Protein AF-A0AA40T447-F1 (afdb_monomer_lite)

Foldseek 3Di:
DDDDDDDDDDDDDDPPDDDDDDPPPPPPDPDDQDALVNVVVVVVVVLVPQDDDCVPCVPSVVVSVVSVVCCVVCSVVLRVQRVDPLRPNDPVVVVVLVVVVQVVCCVVPVDNDCVVCVPCVVVVSVDDDPDPVSNVVVVVVDDPVVVVVVVVVVCVVCVVVVLVVCCVPPVVVSVVVVVVVVVVVVVVVVVVVVVVVVVD

Sequence (200 aa):
MPQQITKLSAIHPEYSKRSADNVTDITQTISSPLTSFQVRREMEELLQMFQPDHQQNPAQFALKKKLQRLWDKYGANLLHCYDIPGLPPDNLKMEAMFSHLRRHQRRISGRKSTTALRYFGQYQVLFLAESEKHLLEQIQEVPTAEYKTQRLRLALAEAPRQRKHRLHHDPISAIQVLVNQHTELLSVLDSQTLKYQLDS

Organism: NCBI:txid2593771

Structure (mmCIF, N/CA/C/O backbone):
data_AF-A0AA40T447-F1
#
_entry.id   AF-A0AA40T447-F1
#
loop_
_atom_site.group_PDB
_atom_site.id
_atom_site.type_symbol
_atom_site.label_atom_id
_atom_site.label_alt_id
_atom_site.label_comp_id
_atom_site.label_asym_id
_atom_site.label_entity_id
_atom_site.label_seq_id
_atom_site.pdbx_PDB_ins_code
_atom_site.Cartn_x
_atom_site.Cartn_y
_atom_site.Cartn_z
_atom_site.occupancy
_atom_site.B_iso_or_equiv
_atom_site.auth_seq_id
_atom_site.auth_comp_id
_atom_site.auth_asym_id
_atom_site.auth_atom_id
_atom_site.pdbx_PDB_model_num
ATOM 1 N N . MET A 1 1 ? 33.706 -28.868 39.837 1.00 29.53 1 MET A N 1
ATOM 2 C CA . MET A 1 1 ? 33.763 -28.411 41.241 1.00 29.53 1 MET A CA 1
ATOM 3 C C . MET A 1 1 ? 33.963 -26.902 41.250 1.00 29.53 1 MET A C 1
ATOM 5 O O . MET A 1 1 ? 34.798 -26.436 40.483 1.00 29.53 1 MET A O 1
ATOM 9 N N . PRO A 1 2 ? 33.134 -26.161 42.001 1.00 38.62 2 PRO A N 1
ATOM 10 C CA . PRO A 1 2 ? 32.967 -24.713 41.903 1.00 38.62 2 PRO A CA 1
ATOM 11 C C . PRO A 1 2 ? 33.939 -23.960 42.819 1.00 38.62 2 PRO A C 1
ATOM 13 O O . PRO A 1 2 ? 34.388 -24.503 43.826 1.00 38.62 2 PRO A O 1
ATOM 16 N N . GLN A 1 3 ? 34.185 -22.683 42.528 1.00 37.50 3 GLN A N 1
ATOM 17 C CA . GLN A 1 3 ? 34.606 -21.725 43.547 1.00 37.50 3 GLN A CA 1
ATOM 18 C C . GLN A 1 3 ? 33.620 -20.561 43.576 1.00 37.50 3 GLN A C 1
ATOM 20 O O . GLN A 1 3 ? 33.363 -19.894 42.577 1.00 37.50 3 GLN A O 1
ATOM 25 N N . GLN A 1 4 ? 33.025 -20.405 44.752 1.00 31.52 4 GLN A N 1
ATOM 26 C CA . GLN A 1 4 ? 32.163 -19.314 45.166 1.00 31.52 4 GLN A CA 1
ATOM 27 C C . GLN A 1 4 ? 33.041 -18.127 45.570 1.00 31.52 4 GLN A C 1
ATOM 29 O O . GLN A 1 4 ? 33.984 -18.323 46.333 1.00 31.52 4 GLN A O 1
ATOM 34 N N . ILE A 1 5 ? 32.669 -16.903 45.183 1.00 35.66 5 ILE A N 1
ATOM 35 C CA . ILE A 1 5 ? 32.840 -15.748 46.071 1.00 35.66 5 ILE A CA 1
ATOM 36 C C . ILE A 1 5 ? 31.505 -15.011 46.190 1.00 35.66 5 ILE A C 1
ATOM 38 O O . ILE A 1 5 ? 30.896 -14.529 45.240 1.00 35.66 5 ILE A O 1
ATOM 42 N N . THR A 1 6 ? 31.082 -15.037 47.438 1.00 34.31 6 THR A N 1
ATOM 43 C CA . THR A 1 6 ? 29.912 -14.538 48.138 1.00 34.31 6 THR A CA 1
ATOM 44 C C . THR A 1 6 ? 29.795 -13.004 48.149 1.00 34.31 6 THR A C 1
ATOM 46 O O . THR A 1 6 ? 30.741 -12.312 48.496 1.00 34.31 6 THR A O 1
ATOM 49 N N . LYS A 1 7 ? 28.570 -12.533 47.864 1.00 32.72 7 LYS A N 1
ATOM 50 C CA . LYS A 1 7 ? 27.810 -11.402 48.452 1.00 32.72 7 LYS A CA 1
ATOM 51 C C . LYS A 1 7 ? 28.476 -10.021 48.610 1.00 32.72 7 LYS A C 1
ATOM 53 O O . LYS A 1 7 ? 29.265 -9.793 49.516 1.00 32.72 7 LYS A O 1
ATOM 58 N N . LEU A 1 8 ? 27.866 -9.041 47.942 1.00 31.62 8 LEU A N 1
ATOM 59 C CA . LEU A 1 8 ? 27.437 -7.796 48.588 1.00 31.62 8 LEU A CA 1
ATOM 60 C C . LEU A 1 8 ? 25.918 -7.684 48.423 1.00 31.62 8 LEU A C 1
ATOM 62 O O . LEU A 1 8 ? 25.407 -7.215 47.412 1.00 31.62 8 LEU A O 1
ATOM 66 N N . SER A 1 9 ? 25.200 -8.206 49.412 1.00 32.66 9 SER A N 1
ATOM 67 C CA . SER A 1 9 ? 23.784 -7.930 49.632 1.00 32.66 9 SER A CA 1
ATOM 68 C C . SER A 1 9 ? 23.650 -6.871 50.718 1.00 32.66 9 SER A C 1
ATOM 70 O O . SER A 1 9 ? 24.396 -6.927 51.692 1.00 32.66 9 SER A O 1
ATOM 72 N N . ALA A 1 10 ? 22.596 -6.067 50.590 1.00 31.95 10 ALA A N 1
ATOM 73 C CA . ALA A 1 10 ? 21.942 -5.262 51.621 1.00 31.95 10 ALA A CA 1
ATOM 74 C C . ALA A 1 10 ? 22.269 -3.769 51.609 1.00 31.95 10 ALA A C 1
ATOM 76 O O . ALA A 1 10 ? 23.079 -3.302 52.398 1.00 31.95 10 ALA A O 1
ATOM 77 N N . ILE A 1 11 ? 21.491 -3.023 50.817 1.00 35.50 11 ILE A N 1
ATOM 78 C CA . ILE A 1 11 ? 20.856 -1.797 51.304 1.00 35.50 11 ILE A CA 1
ATOM 79 C C . ILE A 1 11 ? 19.379 -1.818 50.838 1.00 35.50 11 ILE A C 1
ATOM 81 O O . ILE A 1 11 ? 19.095 -1.787 49.646 1.00 35.50 11 ILE A O 1
ATOM 85 N N . HIS A 1 12 ? 18.482 -1.920 51.828 1.00 32.28 12 HIS A N 1
ATOM 86 C CA . HIS A 1 12 ? 17.004 -1.851 51.835 1.00 32.28 12 HIS A CA 1
ATOM 87 C C . HIS A 1 12 ? 16.163 -3.102 51.473 1.00 32.28 12 HIS A C 1
ATOM 89 O O . HIS A 1 12 ? 15.846 -3.349 50.310 1.00 32.28 12 HIS A O 1
ATOM 95 N N . PRO A 1 13 ? 15.714 -3.855 52.502 1.0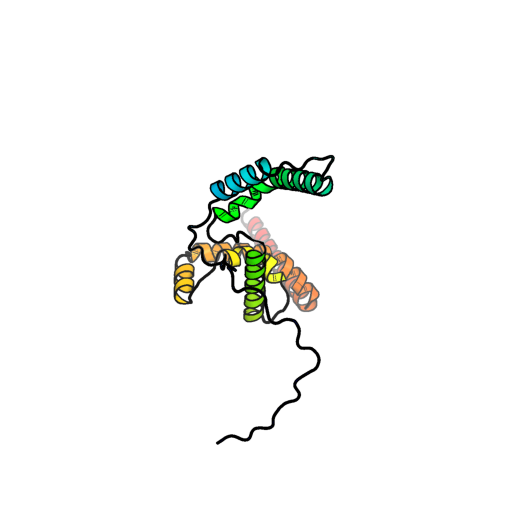0 34.94 13 PRO A N 1
ATOM 96 C CA . PRO A 1 13 ? 14.752 -4.943 52.408 1.00 34.94 13 PRO A CA 1
ATOM 97 C C . PRO A 1 13 ? 13.365 -4.454 52.844 1.00 34.94 13 PRO A C 1
ATOM 99 O O . PRO A 1 13 ? 13.066 -4.505 54.026 1.00 34.94 13 PRO A O 1
ATOM 102 N N . GLU A 1 14 ? 12.508 -3.971 51.940 1.00 30.98 14 GLU A N 1
ATOM 103 C CA . GLU A 1 14 ? 11.119 -3.681 52.348 1.00 30.98 14 GLU A CA 1
ATOM 104 C C . GLU A 1 14 ? 10.086 -3.618 51.215 1.00 30.98 14 GLU A C 1
ATOM 106 O O . GLU A 1 14 ? 9.147 -2.845 51.269 1.00 30.98 14 GLU A O 1
ATOM 111 N N . TYR A 1 15 ? 10.201 -4.471 50.194 1.00 29.80 15 TYR A N 1
ATOM 112 C CA . TYR A 1 15 ? 9.085 -4.731 49.267 1.00 29.80 15 TYR A CA 1
ATOM 113 C C . TYR A 1 15 ? 9.055 -6.207 48.850 1.00 29.80 15 TYR A C 1
ATOM 115 O O . TYR A 1 15 ? 9.124 -6.562 47.680 1.00 29.80 15 TYR A O 1
ATOM 123 N N . SER A 1 16 ? 8.963 -7.097 49.840 1.00 34.09 16 SER A N 1
ATOM 124 C CA . SER A 1 16 ? 8.516 -8.478 49.642 1.00 34.09 16 SER A CA 1
ATOM 125 C C . SER A 1 16 ? 7.306 -8.704 50.534 1.00 34.09 16 SER A C 1
ATOM 127 O O . SER A 1 16 ? 7.460 -8.973 51.724 1.00 34.09 16 SER A O 1
ATOM 129 N N . LYS A 1 17 ? 6.119 -8.480 49.954 1.00 36.16 17 LYS A N 1
ATOM 130 C CA . LYS A 1 17 ? 4.817 -9.095 50.276 1.00 36.16 17 LYS A CA 1
ATOM 131 C C . LYS A 1 17 ? 3.693 -8.279 49.632 1.00 36.16 17 LYS A C 1
ATOM 133 O O . LYS A 1 17 ? 3.220 -7.306 50.210 1.00 36.16 17 LYS A O 1
ATOM 138 N N . ARG A 1 18 ? 3.213 -8.724 48.468 1.00 29.98 18 ARG A N 1
ATOM 139 C CA . ARG A 1 18 ? 1.786 -8.639 48.114 1.00 29.98 18 ARG A CA 1
ATOM 140 C C . ARG A 1 18 ? 1.477 -9.561 46.931 1.00 29.98 18 ARG A C 1
ATOM 142 O O . ARG A 1 18 ? 1.933 -9.285 45.833 1.00 29.98 18 ARG A O 1
ATOM 149 N N . SER A 1 19 ? 0.744 -10.641 47.247 1.00 31.91 19 SER A N 1
ATOM 150 C CA . SER A 1 19 ? -0.315 -11.298 46.452 1.00 31.91 19 SER A CA 1
ATOM 151 C C . SER A 1 19 ? 0.039 -11.554 44.972 1.00 31.91 19 SER A C 1
ATOM 153 O O . SER A 1 19 ? 0.085 -10.631 44.178 1.00 31.91 19 SER A O 1
ATOM 155 N N . ALA A 1 20 ? 0.359 -12.756 44.483 1.00 31.64 20 ALA A N 1
ATOM 156 C CA . ALA A 1 20 ? -0.259 -14.061 44.722 1.00 31.64 20 ALA A CA 1
ATOM 157 C C . ALA A 1 20 ? -1.795 -14.046 44.728 1.00 31.64 20 ALA A C 1
ATOM 159 O O . ALA A 1 20 ? -2.372 -14.806 45.481 1.00 31.64 20 ALA A O 1
ATOM 160 N N . ASP A 1 21 ? -2.429 -13.214 43.894 1.00 31.70 21 ASP A N 1
ATOM 161 C CA . ASP A 1 21 ? -3.805 -13.414 43.432 1.00 31.70 21 ASP A CA 1
ATOM 162 C C . ASP A 1 21 ? -3.968 -12.833 42.015 1.00 31.70 21 ASP A C 1
ATOM 164 O O . ASP A 1 21 ? -3.789 -11.641 41.781 1.00 31.70 21 ASP A O 1
ATOM 168 N N . ASN A 1 22 ? -4.307 -13.713 41.070 1.00 34.84 22 ASN A N 1
ATOM 169 C CA . ASN A 1 22 ? -5.062 -13.442 39.842 1.00 34.84 22 ASN A CA 1
ATOM 170 C C . ASN A 1 22 ? -4.625 -12.257 38.960 1.00 34.84 22 ASN A C 1
ATOM 172 O O . ASN A 1 22 ? -5.401 -11.340 38.702 1.00 34.84 22 ASN A O 1
ATOM 176 N N . VAL A 1 23 ? -3.440 -12.347 38.352 1.00 34.00 23 VAL A N 1
ATOM 177 C CA . VAL A 1 23 ? -3.266 -11.784 37.003 1.00 34.00 23 VAL A CA 1
ATOM 178 C C . VAL A 1 23 ? -3.654 -12.890 36.033 1.00 34.00 23 VAL A C 1
ATOM 180 O O . VAL A 1 23 ? -2.813 -13.656 35.572 1.00 34.00 23 VAL A O 1
ATOM 183 N N . THR A 1 24 ? -4.959 -13.039 35.798 1.00 33.19 24 THR A N 1
ATOM 184 C CA . THR A 1 24 ? -5.451 -13.800 34.649 1.00 33.19 24 THR A CA 1
ATOM 185 C C . THR A 1 24 ? -4.833 -13.183 33.408 1.00 33.19 24 THR A C 1
ATOM 187 O O . THR A 1 24 ? -5.142 -12.055 33.029 1.00 33.19 24 THR A O 1
ATOM 190 N N . ASP A 1 25 ? -3.907 -13.938 32.841 1.00 31.02 25 ASP A N 1
ATOM 191 C CA . ASP A 1 25 ? -3.283 -13.746 31.551 1.00 31.02 25 ASP A CA 1
ATOM 192 C C . ASP A 1 25 ? -4.394 -13.610 30.494 1.00 31.02 25 ASP A C 1
ATOM 194 O O . ASP A 1 25 ? -4.969 -14.587 30.017 1.00 31.02 25 ASP A O 1
ATOM 198 N N . ILE A 1 26 ? -4.768 -12.367 30.175 1.00 39.62 26 ILE A N 1
ATOM 199 C CA . ILE A 1 26 ? -5.860 -12.017 29.242 1.00 39.62 26 ILE A CA 1
ATOM 200 C C . ILE A 1 26 ? -5.497 -12.388 27.790 1.00 39.62 26 ILE A C 1
ATOM 202 O O . ILE A 1 26 ? -6.257 -12.147 26.857 1.00 39.62 26 ILE A O 1
ATOM 206 N N . THR A 1 27 ? -4.324 -12.984 27.587 1.00 37.75 27 THR A N 1
ATOM 207 C CA . THR A 1 27 ? -3.752 -13.318 26.283 1.00 37.75 27 THR A CA 1
ATOM 208 C C . THR A 1 27 ? -4.000 -14.769 25.866 1.00 37.75 27 THR A C 1
ATOM 210 O O . THR A 1 27 ? -3.487 -15.208 24.838 1.00 37.75 27 THR A O 1
ATOM 213 N N . GLN A 1 28 ? -4.799 -15.519 26.630 1.00 39.31 28 GLN A N 1
ATOM 214 C CA . GLN A 1 28 ? -5.212 -16.885 26.297 1.00 39.31 28 GLN A CA 1
ATOM 215 C C . GLN A 1 28 ? -6.735 -17.006 26.195 1.00 39.31 28 GLN A C 1
ATOM 217 O O . GLN A 1 28 ? -7.366 -17.832 26.845 1.00 39.31 28 GLN A O 1
ATOM 222 N N . THR A 1 29 ? -7.351 -16.204 25.332 1.00 38.69 29 THR A N 1
ATOM 223 C CA . THR A 1 29 ? -8.602 -16.630 24.698 1.00 38.69 29 THR A CA 1
ATOM 224 C C . THR A 1 29 ? -8.258 -17.087 23.294 1.00 38.69 29 THR A C 1
ATOM 226 O O . THR A 1 29 ? -7.888 -16.296 22.428 1.00 38.69 29 THR A O 1
ATOM 229 N N . ILE A 1 30 ? -8.368 -18.397 23.082 1.00 47.91 30 ILE A N 1
ATOM 230 C CA . ILE A 1 30 ? -8.533 -19.012 21.766 1.00 47.91 30 ILE A CA 1
ATOM 231 C C . ILE A 1 30 ? -9.877 -18.479 21.247 1.00 47.91 30 ILE A C 1
ATOM 233 O O . ILE A 1 30 ? -10.920 -19.100 21.416 1.00 47.91 30 ILE A O 1
ATOM 237 N N . SER A 1 31 ? -9.872 -17.234 20.777 1.00 49.44 31 SER A N 1
ATOM 238 C CA . SER A 1 31 ? -11.062 -16.500 20.373 1.00 49.44 31 SER A CA 1
ATOM 239 C C . SER A 1 31 ? -11.234 -16.696 18.881 1.00 49.44 31 SER A C 1
ATOM 241 O O . SER A 1 31 ? -10.332 -16.387 18.099 1.00 49.44 31 SER A O 1
ATOM 243 N N . SER A 1 32 ? -12.389 -17.227 18.493 1.00 57.31 32 SER A N 1
ATOM 244 C CA . SER A 1 32 ? -12.897 -17.146 17.128 1.00 57.31 32 SER A CA 1
ATOM 245 C C . SER A 1 32 ? -12.634 -15.747 16.550 1.00 57.31 32 SER A C 1
ATOM 247 O O . SER A 1 32 ? -12.694 -14.768 17.300 1.00 57.31 32 SER A O 1
ATOM 249 N N . PRO A 1 33 ? -12.333 -15.618 15.246 1.00 70.12 33 PRO A N 1
ATOM 250 C CA . PRO A 1 33 ? -12.034 -14.317 14.657 1.00 70.12 33 PRO A CA 1
ATOM 251 C C . PRO A 1 33 ? -13.184 -13.347 14.958 1.00 70.12 33 PRO A C 1
ATOM 253 O O . PRO A 1 33 ? -14.321 -13.593 14.554 1.00 70.12 33 PRO A O 1
ATOM 256 N N . LEU A 1 34 ? -12.893 -12.287 15.727 1.00 80.19 34 LEU A N 1
ATOM 257 C CA . LEU A 1 34 ? -13.875 -11.248 16.022 1.00 80.19 34 LEU A CA 1
ATOM 258 C C . LEU A 1 34 ? -14.352 -10.649 14.702 1.00 80.19 34 LEU A C 1
ATOM 260 O O . LEU A 1 34 ? -13.535 -10.301 13.855 1.00 80.19 34 LEU A O 1
ATOM 264 N N . THR A 1 35 ? -15.665 -10.517 14.559 1.00 86.88 35 THR A N 1
ATOM 265 C CA . THR A 1 35 ? -16.304 -9.920 13.377 1.00 86.88 35 THR A CA 1
ATOM 266 C C . THR A 1 35 ? -16.556 -8.430 13.585 1.00 86.88 35 THR A C 1
ATOM 268 O O . THR A 1 35 ? -16.709 -7.974 14.725 1.00 86.88 35 THR A O 1
ATOM 271 N N . SER A 1 36 ? -16.674 -7.658 12.499 1.00 87.69 36 SER A N 1
ATOM 272 C CA . SER A 1 36 ? -17.017 -6.228 12.588 1.00 87.69 36 SER A CA 1
ATOM 273 C C . SER A 1 36 ? -18.309 -5.980 13.359 1.00 87.69 36 SER A C 1
ATOM 275 O O . SER A 1 36 ? -18.420 -5.002 14.100 1.00 87.69 36 SER A O 1
ATOM 277 N N . PHE A 1 37 ? -19.280 -6.881 13.203 1.00 87.62 37 PHE A N 1
ATOM 278 C CA . PHE A 1 37 ? -20.574 -6.810 13.862 1.00 87.62 37 PHE A CA 1
ATOM 279 C C . PHE A 1 37 ? -20.447 -6.923 15.383 1.00 87.62 37 PHE A C 1
ATOM 281 O O . PHE A 1 37 ? -21.034 -6.120 16.107 1.00 87.62 37 PHE A O 1
ATOM 288 N N . GLN A 1 38 ? -19.655 -7.882 15.868 1.00 89.31 38 GLN A N 1
ATOM 289 C CA . GLN A 1 38 ? -19.424 -8.070 17.302 1.00 89.31 38 GLN A CA 1
ATOM 290 C C . GLN A 1 38 ? -18.741 -6.847 17.912 1.00 89.31 38 GLN A C 1
ATOM 292 O O . GLN A 1 38 ? -19.243 -6.293 18.886 1.00 89.31 38 GLN A O 1
ATOM 297 N N . VAL A 1 39 ? -17.665 -6.367 17.282 1.00 89.44 39 VAL A N 1
ATOM 298 C CA . VAL A 1 39 ? -16.912 -5.202 17.770 1.00 89.44 39 VAL A CA 1
ATOM 299 C C . VAL A 1 39 ? -17.772 -3.939 17.754 1.00 89.44 39 VAL A C 1
ATOM 301 O O . VAL A 1 39 ? -17.706 -3.133 18.681 1.00 89.44 39 VAL A O 1
ATOM 304 N N . ARG A 1 40 ? -18.619 -3.764 16.730 1.00 91.75 40 ARG A N 1
ATOM 305 C CA . ARG A 1 40 ? -19.578 -2.654 16.683 1.00 91.75 40 ARG A CA 1
ATOM 306 C C . ARG A 1 40 ? -20.536 -2.702 17.864 1.00 91.75 40 ARG A C 1
ATOM 308 O O . ARG A 1 40 ? -20.688 -1.695 18.549 1.00 91.75 40 ARG A O 1
ATOM 315 N N . ARG A 1 41 ? -21.169 -3.856 18.079 1.00 91.50 41 ARG A N 1
ATOM 316 C CA . ARG A 1 41 ? -22.162 -4.035 19.138 1.00 91.50 41 ARG A CA 1
ATOM 317 C C . ARG A 1 41 ? -21.545 -3.777 20.511 1.00 91.50 41 ARG A C 1
ATOM 319 O O . ARG A 1 41 ? -22.088 -2.990 21.274 1.00 91.50 41 ARG A O 1
ATOM 326 N N . GLU A 1 42 ? -20.386 -4.367 20.787 1.00 91.56 42 GLU A N 1
ATOM 327 C CA . GLU A 1 42 ? -19.673 -4.176 22.057 1.00 91.56 42 GLU A CA 1
ATOM 328 C C . GLU A 1 42 ? -19.280 -2.710 22.285 1.00 91.56 42 GLU A C 1
ATOM 330 O O . GLU A 1 42 ? -19.406 -2.194 23.395 1.00 91.56 42 GLU A O 1
ATOM 335 N N . MET A 1 43 ? -18.850 -2.002 21.235 1.00 90.81 43 MET A N 1
ATOM 336 C CA . MET A 1 43 ? -18.517 -0.581 21.338 1.00 90.81 43 MET A CA 1
ATOM 337 C C . MET A 1 43 ? -19.753 0.286 21.615 1.00 90.81 43 MET A C 1
ATOM 339 O O . MET A 1 43 ? -19.695 1.210 22.429 1.00 90.81 43 MET A O 1
ATOM 343 N N . GLU A 1 44 ? -20.874 0.002 20.950 1.00 91.75 44 GLU A N 1
ATOM 344 C CA . GLU A 1 44 ? -22.146 0.695 21.177 1.00 91.75 44 GLU A CA 1
ATOM 345 C C . GLU A 1 44 ? -22.676 0.442 22.595 1.00 91.75 44 GLU A C 1
ATOM 347 O O . GLU A 1 44 ? -23.071 1.392 23.275 1.00 91.75 44 GLU A O 1
ATOM 352 N N . GLU A 1 45 ? -22.604 -0.800 23.079 1.00 93.69 45 GLU A N 1
ATOM 353 C CA . GLU A 1 45 ? -22.945 -1.175 24.456 1.00 93.69 45 GLU A CA 1
ATOM 354 C C . GLU A 1 45 ? -22.062 -0.430 25.470 1.00 93.69 45 GLU A C 1
ATOM 356 O O . GLU A 1 45 ? -22.576 0.177 26.413 1.00 93.69 45 GLU A O 1
ATOM 361 N N . LEU A 1 46 ? -20.745 -0.371 25.246 1.00 91.56 46 LEU A N 1
ATOM 362 C CA . LEU A 1 46 ? -19.809 0.349 26.116 1.00 91.56 46 LEU A CA 1
ATOM 363 C C . LEU A 1 46 ? -20.129 1.852 26.168 1.00 91.56 46 LEU A C 1
ATOM 365 O O . LEU A 1 46 ? -20.169 2.446 27.250 1.00 91.56 46 LEU A O 1
ATOM 369 N N . LEU A 1 47 ? -20.412 2.475 25.019 1.00 90.25 47 LEU A N 1
ATOM 370 C CA . LEU A 1 47 ? -20.799 3.890 24.937 1.00 90.25 47 LEU A CA 1
ATOM 371 C C . LEU A 1 47 ? -22.145 4.176 25.622 1.00 90.25 47 LEU A C 1
ATOM 373 O O . LEU A 1 47 ? -22.326 5.260 26.197 1.00 90.25 47 LEU A O 1
ATOM 377 N N . GLN A 1 48 ? -23.076 3.221 25.582 1.00 90.62 48 GLN A N 1
ATOM 378 C CA . GLN A 1 48 ? -24.354 3.313 26.285 1.00 90.62 48 GLN A CA 1
ATOM 379 C C . GLN A 1 48 ? -24.191 3.162 27.797 1.00 90.62 48 GLN A C 1
ATOM 381 O O . GLN A 1 48 ? -24.775 3.962 28.529 1.00 90.62 48 GLN A O 1
ATOM 386 N N . MET A 1 49 ? -23.387 2.200 28.259 1.00 91.25 49 MET A N 1
ATOM 387 C CA . MET A 1 49 ? -23.134 1.948 29.683 1.00 91.25 49 MET A CA 1
ATOM 388 C C . MET A 1 49 ? -22.348 3.084 30.343 1.00 91.25 49 MET A C 1
ATOM 390 O O . MET A 1 49 ? -22.599 3.439 31.495 1.00 91.25 49 MET A O 1
ATOM 394 N N . PHE A 1 50 ? -21.402 3.685 29.623 1.00 89.88 50 PHE A N 1
ATOM 395 C CA . PHE A 1 50 ? -20.582 4.761 30.161 1.00 89.88 50 PHE A CA 1
ATOM 396 C C . PHE A 1 50 ? -21.338 6.095 30.114 1.00 89.88 50 PHE A C 1
ATOM 398 O O . PHE A 1 50 ? -21.247 6.824 29.132 1.00 89.88 50 PHE A O 1
ATOM 405 N N . GLN A 1 51 ? -22.096 6.440 31.159 1.00 87.94 51 GLN A N 1
ATOM 406 C CA . GLN A 1 51 ? -22.842 7.710 31.285 1.00 87.94 51 GLN A CA 1
ATOM 407 C C . GLN A 1 51 ? -22.269 8.581 32.419 1.00 87.94 51 GLN A C 1
ATOM 409 O O . GLN A 1 51 ? -22.858 8.655 33.496 1.00 87.94 51 GLN A O 1
ATOM 414 N N . PRO A 1 52 ? -21.106 9.229 32.224 1.00 87.62 52 PRO A N 1
ATOM 415 C CA . PRO A 1 52 ? -20.534 10.101 33.239 1.00 87.62 52 PRO A CA 1
ATOM 416 C C . PRO A 1 52 ? -21.391 11.358 33.420 1.00 87.62 52 PRO A C 1
ATOM 418 O O . PRO A 1 52 ? -21.778 12.008 32.445 1.00 87.62 52 PRO A O 1
ATOM 421 N N . ASP A 1 53 ? -21.632 11.727 34.675 1.00 87.62 53 ASP A N 1
ATOM 422 C CA . ASP A 1 53 ? -22.263 12.998 35.019 1.00 87.62 53 ASP A CA 1
ATOM 423 C C . ASP A 1 53 ? -21.331 14.166 34.646 1.00 87.62 53 ASP A C 1
ATOM 425 O O . ASP A 1 53 ? -20.173 14.224 35.071 1.00 87.62 53 ASP A O 1
ATOM 429 N N . HIS A 1 54 ? -21.843 15.109 33.851 1.00 85.62 54 HIS A N 1
ATOM 430 C CA . HIS A 1 54 ? -21.118 16.303 33.420 1.00 85.62 54 HIS A CA 1
ATOM 431 C C . HIS A 1 54 ? -20.670 17.171 34.604 1.00 85.62 54 HIS A C 1
ATOM 433 O O . HIS A 1 54 ? -19.626 17.820 34.523 1.00 85.62 54 HIS A O 1
ATOM 439 N N . GLN A 1 55 ? -21.456 17.222 35.682 1.00 85.19 55 GLN A N 1
ATOM 440 C CA . GLN A 1 55 ? -21.174 18.091 36.825 1.00 85.19 55 GLN A CA 1
ATOM 441 C C . GLN A 1 55 ? -20.120 17.483 37.751 1.00 85.19 55 GLN A C 1
ATOM 443 O O . GLN A 1 55 ? -19.227 18.192 38.208 1.00 85.19 55 GLN A O 1
ATOM 448 N N . GLN A 1 56 ? -20.189 16.172 37.984 1.00 87.88 56 GLN A N 1
ATOM 449 C CA . GLN A 1 56 ? -19.269 15.479 38.890 1.00 87.88 56 GLN A CA 1
ATOM 450 C C . GLN A 1 56 ? -17.973 15.032 38.201 1.00 87.88 56 GLN A C 1
ATOM 452 O O . GLN A 1 56 ? -16.921 15.012 38.831 1.00 87.88 56 GLN A O 1
ATOM 457 N N . ASN A 1 57 ? -18.021 14.694 36.906 1.00 89.31 57 ASN A N 1
ATOM 458 C CA . ASN A 1 57 ? -16.895 14.114 36.168 1.00 89.31 57 ASN A CA 1
ATOM 459 C C . ASN A 1 57 ? -16.712 14.753 34.772 1.00 89.31 57 ASN A C 1
ATOM 461 O O . ASN A 1 57 ? -16.822 14.069 33.745 1.00 89.31 57 ASN A O 1
ATOM 465 N N . PRO A 1 58 ? -16.356 16.051 34.692 1.00 90.31 58 PRO A N 1
ATOM 466 C CA . PRO A 1 58 ? -16.269 16.780 33.422 1.00 90.31 58 PRO A CA 1
ATOM 467 C C . PRO A 1 58 ? -15.241 16.185 32.445 1.00 90.31 58 PRO A C 1
ATOM 469 O O . PRO A 1 58 ? -15.471 16.162 31.235 1.00 90.31 58 PRO A O 1
ATOM 472 N N . ALA A 1 59 ? -14.126 15.646 32.951 1.00 91.62 59 ALA A N 1
ATOM 473 C CA . ALA A 1 59 ? -13.107 14.999 32.121 1.00 91.62 59 ALA A CA 1
ATOM 474 C C . ALA A 1 59 ? -13.624 13.709 31.459 1.00 91.62 59 ALA A C 1
ATOM 476 O O . ALA A 1 59 ? -13.395 13.483 30.270 1.00 91.62 59 ALA A O 1
ATOM 477 N N . GLN A 1 60 ? -14.366 12.885 32.205 1.00 91.50 60 GLN A N 1
ATOM 478 C CA . GLN A 1 60 ? -14.962 11.650 31.689 1.00 91.50 60 GLN A CA 1
ATOM 479 C C . GLN A 1 60 ? -16.068 11.953 30.673 1.00 91.50 60 GLN A C 1
ATOM 481 O O . GLN A 1 60 ? -16.139 11.315 29.622 1.00 91.50 60 GLN A O 1
ATOM 486 N N . PHE A 1 61 ? -16.878 12.982 30.933 1.00 92.06 61 PHE A N 1
ATOM 487 C CA . PHE A 1 61 ? -17.874 13.467 29.982 1.00 92.06 61 PHE A CA 1
ATOM 488 C C . PHE A 1 61 ? -17.235 13.955 28.674 1.00 92.06 61 PHE A C 1
ATOM 490 O O . PHE A 1 61 ? -17.669 13.575 27.581 1.00 92.06 61 PHE A O 1
ATOM 497 N N . ALA A 1 62 ? -16.163 14.750 28.760 1.00 91.69 62 ALA A N 1
ATOM 498 C CA . ALA A 1 62 ? -15.421 15.206 27.588 1.00 91.69 62 ALA A CA 1
ATOM 499 C C . ALA A 1 62 ? -14.809 14.033 26.801 1.00 91.69 62 ALA A C 1
ATOM 501 O O . ALA A 1 62 ? -14.876 14.024 25.567 1.00 91.69 62 ALA A O 1
ATOM 502 N N . LEU A 1 63 ? -14.268 13.029 27.503 1.00 92.19 63 LEU A N 1
ATOM 503 C CA . LEU A 1 63 ? -13.746 11.803 26.903 1.00 92.19 63 LEU A CA 1
ATOM 504 C C . LEU A 1 63 ? -14.839 11.048 26.144 1.00 92.19 63 LEU A C 1
ATOM 506 O O . LEU A 1 63 ? -14.656 10.789 24.955 1.00 92.19 63 LEU A O 1
ATOM 510 N N . LYS A 1 64 ? -15.985 10.766 26.781 1.00 92.31 64 LYS A N 1
ATOM 511 C CA . LYS A 1 64 ? -17.130 10.109 26.130 1.00 92.31 64 LYS A CA 1
ATOM 512 C C . LYS A 1 64 ? -17.544 10.860 24.872 1.00 92.31 64 LYS A C 1
ATOM 514 O O . LYS A 1 64 ? -17.654 10.271 23.803 1.00 92.31 64 LYS A O 1
ATOM 519 N N . LYS A 1 65 ? -17.745 12.174 24.985 1.00 91.94 65 LYS A N 1
ATOM 520 C CA . LYS A 1 65 ? -18.188 13.015 23.868 1.00 91.94 65 LYS A CA 1
ATOM 521 C C . LYS A 1 65 ? -17.200 12.976 22.704 1.00 91.94 65 LYS A C 1
ATOM 523 O O . LYS A 1 65 ? -17.610 12.958 21.545 1.00 91.94 65 LYS A O 1
ATOM 528 N N . LYS A 1 66 ? -15.898 12.971 22.995 1.00 92.81 66 LYS A N 1
ATOM 529 C CA . LYS A 1 66 ? -14.855 12.850 21.972 1.00 92.81 66 LYS A CA 1
ATOM 530 C C . LYS A 1 66 ? -14.840 11.455 21.349 1.00 92.81 66 LYS A C 1
ATOM 532 O O . LYS A 1 66 ? -14.748 11.360 20.129 1.00 92.81 66 LYS A O 1
ATOM 537 N N . LEU A 1 67 ? -14.951 10.408 22.163 1.00 91.81 67 LEU A N 1
ATOM 538 C CA . LEU A 1 67 ? -14.974 9.019 21.713 1.00 91.81 67 LEU A CA 1
ATOM 539 C C . LEU A 1 67 ? -16.176 8.749 20.804 1.00 91.81 67 LEU A C 1
ATOM 541 O O . LEU A 1 67 ? -15.982 8.241 19.707 1.00 91.81 67 LEU A O 1
ATOM 545 N N . GLN A 1 68 ? -17.371 9.199 21.197 1.00 93.00 68 GLN A N 1
ATOM 546 C CA . GLN A 1 68 ? -18.587 9.120 20.385 1.00 93.00 68 GLN A CA 1
ATOM 547 C C . GLN A 1 68 ? -18.389 9.806 19.029 1.00 93.00 68 GLN A C 1
ATOM 549 O O . GLN A 1 68 ? -18.580 9.191 17.993 1.00 93.00 68 GLN A O 1
ATOM 554 N N . ARG A 1 69 ? -17.886 11.048 19.012 1.00 93.31 69 ARG A N 1
ATOM 555 C CA . ARG A 1 69 ? -17.619 11.773 17.756 1.00 93.31 69 ARG A CA 1
ATOM 556 C C . ARG A 1 69 ? -16.626 11.054 16.843 1.00 93.31 69 ARG A C 1
ATOM 558 O O . ARG A 1 69 ? -16.764 11.109 15.624 1.00 93.31 69 ARG A O 1
ATOM 565 N N . LEU A 1 70 ? -15.582 10.453 17.414 1.00 91.19 70 LEU A N 1
ATOM 566 C CA . LEU A 1 70 ? -14.607 9.681 16.644 1.00 91.19 70 LEU A CA 1
ATOM 567 C C . LEU A 1 70 ? -15.231 8.394 16.103 1.00 91.19 70 LEU A C 1
ATOM 569 O O . LEU A 1 70 ? -14.983 8.052 14.949 1.00 91.19 70 LEU A O 1
ATOM 573 N N . TRP A 1 71 ? -16.053 7.726 16.910 1.00 91.94 71 TRP A N 1
ATOM 574 C CA . TRP A 1 71 ? -16.788 6.532 16.520 1.00 91.94 71 TRP A CA 1
ATOM 575 C C . TRP A 1 71 ? -17.779 6.816 15.390 1.00 91.94 71 TRP A C 1
ATOM 577 O O . TRP A 1 71 ? -17.716 6.163 14.354 1.00 91.94 71 TRP A O 1
ATOM 587 N N . ASP A 1 72 ? -18.595 7.862 15.514 1.00 90.81 72 ASP A N 1
ATOM 588 C CA . ASP A 1 72 ? -19.566 8.256 14.490 1.00 90.81 72 ASP A CA 1
ATOM 589 C C . ASP A 1 72 ? -18.871 8.611 13.161 1.00 90.81 72 ASP A C 1
ATOM 591 O O . ASP A 1 72 ? -19.389 8.341 12.079 1.00 90.81 72 ASP A O 1
ATOM 595 N N . LYS A 1 73 ? -17.670 9.205 13.228 1.00 90.38 73 LYS A N 1
ATOM 596 C CA . LYS A 1 73 ? -16.919 9.638 12.042 1.00 90.38 73 LYS A CA 1
ATOM 597 C C . LYS A 1 73 ? -16.122 8.516 11.370 1.00 90.38 73 LYS A C 1
ATOM 599 O O . LYS A 1 73 ? -16.013 8.503 10.145 1.00 90.38 73 LYS A O 1
ATOM 604 N N . TYR A 1 74 ? -15.500 7.632 12.148 1.00 86.56 74 TYR A N 1
ATOM 605 C CA . TYR A 1 74 ? -14.515 6.670 11.637 1.00 86.56 74 TYR A CA 1
ATOM 606 C C . TYR A 1 74 ? -14.872 5.206 11.897 1.00 86.56 74 TYR A C 1
ATOM 608 O O . TYR A 1 74 ? -14.293 4.339 11.248 1.00 86.56 74 TYR A O 1
ATOM 616 N N . GLY A 1 75 ? -15.817 4.912 12.793 1.00 84.00 75 GLY A N 1
ATOM 617 C CA . GLY A 1 75 ? -16.146 3.554 13.234 1.00 84.00 75 GLY A CA 1
ATOM 618 C C . GLY A 1 75 ? -16.535 2.633 12.082 1.00 84.00 75 GLY A C 1
ATOM 619 O O . GLY A 1 75 ? -15.999 1.535 11.974 1.00 84.00 75 GLY A O 1
ATOM 620 N N . ALA A 1 76 ? -17.367 3.107 11.149 1.00 83.75 76 ALA A N 1
ATOM 621 C CA . ALA A 1 76 ? -17.752 2.325 9.972 1.00 83.75 76 ALA A CA 1
ATOM 622 C C . ALA A 1 76 ? -16.543 1.870 9.133 1.00 83.75 76 ALA A C 1
ATOM 624 O O . ALA A 1 76 ? -16.499 0.722 8.707 1.00 83.75 76 ALA A O 1
ATOM 625 N N . ASN A 1 77 ? -15.549 2.746 8.956 1.00 82.19 77 ASN A N 1
ATOM 626 C CA . ASN A 1 77 ? -14.362 2.465 8.145 1.00 82.19 77 ASN A CA 1
ATOM 627 C C . ASN A 1 77 ? -13.305 1.650 8.902 1.00 82.19 77 ASN A C 1
ATOM 629 O O . ASN A 1 77 ? -12.507 0.953 8.279 1.00 82.19 77 ASN A O 1
ATOM 633 N N . LEU A 1 78 ? -13.269 1.755 10.234 1.00 80.81 78 LEU A N 1
ATOM 634 C CA . LEU A 1 78 ? -12.284 1.061 11.059 1.00 80.81 78 LEU A CA 1
ATOM 635 C C . LEU A 1 78 ? -12.571 -0.441 11.123 1.00 80.81 78 LEU A C 1
ATOM 637 O O . LEU A 1 78 ? -11.642 -1.231 11.154 1.00 80.81 78 LEU A O 1
ATOM 641 N N . LEU A 1 79 ? -13.845 -0.833 11.101 1.00 84.94 79 LEU A N 1
ATOM 642 C CA . LEU A 1 79 ? -14.264 -2.208 11.371 1.00 84.94 79 LEU A CA 1
ATOM 643 C C . LEU A 1 79 ? -13.957 -3.217 10.254 1.00 84.94 79 LEU A C 1
ATOM 645 O O . LEU A 1 79 ? -13.973 -4.418 10.507 1.00 84.94 79 LEU A O 1
ATOM 649 N N . HIS A 1 80 ? -13.633 -2.761 9.041 1.00 81.44 80 HIS A N 1
ATOM 650 C CA . HIS A 1 80 ? -13.285 -3.652 7.927 1.00 81.44 80 HIS A CA 1
ATOM 651 C C . HIS A 1 80 ? -12.063 -4.538 8.215 1.00 81.44 80 HIS A C 1
ATOM 653 O O . HIS A 1 80 ? -11.909 -5.589 7.597 1.00 81.44 80 HIS A O 1
ATOM 659 N N . CYS A 1 81 ? -11.212 -4.147 9.169 1.00 77.25 81 CYS A N 1
ATOM 660 C CA . CYS A 1 81 ? -10.067 -4.941 9.610 1.00 77.25 81 CYS A CA 1
ATOM 661 C C . CYS A 1 81 ? -10.434 -6.244 10.333 1.00 77.25 81 CYS A C 1
ATOM 663 O O . CYS A 1 81 ? -9.575 -7.106 10.483 1.00 77.25 81 CYS A O 1
ATOM 665 N N . TYR A 1 82 ? -11.690 -6.398 10.753 1.00 81.31 82 TYR A N 1
ATOM 666 C CA . TYR A 1 82 ? -12.198 -7.624 11.368 1.00 81.31 82 TYR A CA 1
ATOM 667 C C . TYR A 1 82 ? -12.813 -8.5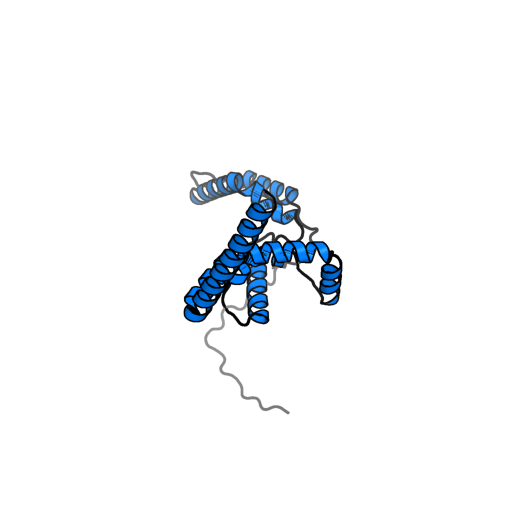89 10.347 1.00 81.31 82 TYR A C 1
ATOM 669 O O . TYR A 1 82 ? -12.773 -9.798 10.547 1.00 81.31 82 TYR A O 1
ATOM 677 N N . ASP A 1 83 ? -13.345 -8.069 9.237 1.00 81.94 83 ASP A N 1
ATOM 678 C CA . ASP A 1 83 ? -14.023 -8.888 8.223 1.00 81.94 83 ASP A CA 1
ATOM 679 C 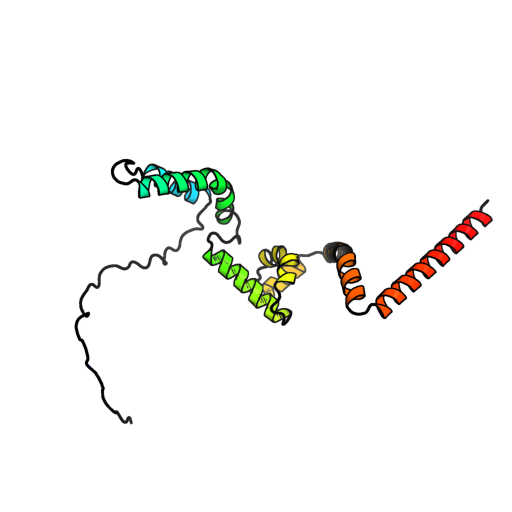C . ASP A 1 83 ? -13.085 -9.349 7.105 1.00 81.94 83 ASP A C 1
ATOM 681 O O . ASP A 1 83 ? -13.295 -10.405 6.509 1.00 81.94 83 ASP A O 1
ATOM 685 N N . ILE A 1 84 ? -12.063 -8.549 6.785 1.00 77.94 84 ILE A N 1
ATOM 686 C CA . ILE A 1 84 ? -11.132 -8.844 5.696 1.00 77.94 84 ILE A CA 1
ATOM 687 C C . ILE A 1 84 ? -9.961 -9.660 6.255 1.00 77.94 84 ILE A C 1
ATOM 689 O O . ILE A 1 84 ? -9.155 -9.118 7.022 1.00 77.94 84 ILE A O 1
ATOM 693 N N . PRO A 1 85 ? -9.805 -10.937 5.857 1.00 70.06 85 PRO A N 1
ATOM 694 C CA . PRO A 1 85 ? -8.679 -11.742 6.305 1.00 70.06 85 PRO A CA 1
ATOM 695 C C . PRO A 1 85 ? -7.363 -11.102 5.844 1.00 70.06 85 PRO A C 1
ATOM 697 O O . PRO A 1 85 ? -7.216 -10.701 4.691 1.00 70.06 85 PRO A O 1
ATOM 700 N N . GLY A 1 86 ? -6.404 -10.990 6.764 1.00 69.56 86 GLY A N 1
ATOM 701 C CA . GLY A 1 86 ? -5.082 -10.413 6.496 1.00 69.56 86 GLY A CA 1
ATOM 702 C C . GLY A 1 86 ? -4.964 -8.902 6.724 1.00 69.56 86 GLY A C 1
ATOM 703 O O . GLY A 1 86 ? -3.842 -8.396 6.748 1.00 69.56 86 GLY A O 1
ATOM 704 N N . LEU A 1 87 ? -6.065 -8.175 6.963 1.00 74.06 87 LEU A N 1
ATOM 705 C CA . LEU A 1 87 ? -5.987 -6.770 7.371 1.00 74.06 87 LEU A CA 1
ATOM 706 C C . LEU A 1 87 ? -5.740 -6.684 8.893 1.00 74.06 87 LEU A C 1
ATOM 708 O O . LEU A 1 87 ? -6.481 -7.290 9.664 1.00 74.06 87 LEU A O 1
ATOM 712 N N . PRO A 1 88 ? -4.707 -5.970 9.376 1.00 73.56 88 PRO A N 1
ATOM 713 C CA . PRO A 1 88 ? -4.413 -5.945 10.804 1.00 73.56 88 PRO A CA 1
ATOM 714 C C . PRO A 1 88 ? -5.479 -5.168 11.601 1.00 73.56 88 PRO A C 1
ATOM 716 O O . PRO A 1 88 ? -5.756 -4.015 11.265 1.00 73.56 88 PRO A O 1
ATOM 719 N N . PRO A 1 89 ? -6.050 -5.753 12.672 1.00 74.44 89 PRO A N 1
ATOM 720 C CA . PRO A 1 89 ? -7.144 -5.134 13.420 1.00 74.44 89 PRO A CA 1
ATOM 721 C C . PRO A 1 89 ? -6.720 -4.016 14.375 1.00 74.44 89 PRO A C 1
ATOM 723 O O . PRO A 1 89 ? -7.536 -3.166 14.719 1.00 74.44 89 PRO A O 1
ATOM 726 N N . ASP A 1 90 ? -5.458 -3.993 14.807 1.00 77.25 90 ASP A N 1
ATOM 727 C CA . ASP A 1 90 ? -4.946 -3.015 15.763 1.00 77.25 90 ASP A CA 1
ATOM 728 C C . ASP A 1 90 ? -3.677 -2.308 15.259 1.00 77.25 90 ASP A C 1
ATOM 730 O O . ASP A 1 90 ? -2.994 -2.732 14.319 1.00 77.25 90 ASP A O 1
ATOM 734 N N . ASN A 1 91 ? -3.344 -1.193 15.913 1.00 79.25 91 ASN A N 1
ATOM 735 C CA . ASN A 1 91 ? -2.156 -0.416 15.570 1.00 79.25 91 ASN A CA 1
ATOM 736 C C . ASN A 1 91 ? -0.859 -1.218 15.773 1.00 79.25 91 ASN A C 1
ATOM 738 O O . ASN A 1 91 ? 0.104 -1.031 15.035 1.00 79.25 91 ASN A O 1
ATOM 742 N N . LEU A 1 92 ? -0.828 -2.121 16.758 1.00 82.62 92 LEU A N 1
ATOM 743 C CA . LEU A 1 92 ? 0.349 -2.942 17.045 1.00 82.62 92 LEU A CA 1
ATOM 744 C C . LEU A 1 92 ? 0.650 -3.905 15.896 1.00 82.62 92 LEU A C 1
ATOM 746 O O . LEU A 1 92 ? 1.793 -3.973 15.443 1.00 82.62 92 LEU A O 1
ATOM 750 N N . LYS A 1 93 ? -0.360 -4.604 15.375 1.00 80.44 93 LYS A N 1
ATOM 751 C CA . LYS A 1 93 ? -0.218 -5.491 14.219 1.00 80.44 93 LYS A CA 1
ATOM 752 C C . LYS A 1 93 ? 0.046 -4.697 12.942 1.00 80.44 93 LYS A C 1
ATOM 754 O O . LYS A 1 93 ? 0.857 -5.149 12.138 1.00 80.44 93 LYS A O 1
ATOM 759 N N . MET A 1 94 ? -0.530 -3.500 12.775 1.00 80.56 94 MET A N 1
ATOM 760 C CA . MET A 1 94 ? -0.171 -2.597 11.667 1.00 80.56 94 MET A CA 1
ATOM 761 C C . MET A 1 94 ? 1.315 -2.212 11.708 1.00 80.56 94 MET A C 1
ATOM 763 O O . MET A 1 94 ? 2.025 -2.353 10.711 1.00 80.56 94 MET A O 1
ATOM 767 N N . GLU A 1 95 ? 1.822 -1.770 12.861 1.00 86.12 95 GLU A N 1
ATOM 768 C CA . GLU A 1 95 ? 3.236 -1.414 13.027 1.00 86.12 95 GLU A CA 1
ATOM 769 C C . GLU A 1 95 ? 4.162 -2.625 12.882 1.00 86.12 95 GLU A C 1
ATOM 771 O O . GLU A 1 95 ? 5.233 -2.520 12.271 1.00 86.12 95 GLU A O 1
ATOM 776 N N . ALA A 1 96 ? 3.753 -3.792 13.386 1.00 85.31 96 ALA A N 1
ATOM 777 C CA . ALA A 1 96 ? 4.478 -5.043 13.197 1.00 85.31 96 ALA A CA 1
ATOM 778 C C . ALA A 1 96 ? 4.562 -5.413 11.707 1.00 85.31 96 ALA A C 1
ATOM 780 O O . ALA A 1 96 ? 5.657 -5.688 11.208 1.00 85.31 96 ALA A O 1
ATOM 781 N N . MET A 1 97 ? 3.444 -5.325 10.978 1.00 82.12 97 MET A N 1
ATOM 782 C CA . MET A 1 97 ? 3.371 -5.559 9.535 1.00 82.12 97 MET A CA 1
ATOM 783 C C . MET A 1 97 ? 4.286 -4.595 8.769 1.00 82.12 97 MET A C 1
ATOM 785 O O . MET A 1 97 ? 5.154 -5.032 8.010 1.00 82.12 97 MET A O 1
ATOM 789 N N . PHE A 1 98 ? 4.190 -3.282 9.006 1.00 83.56 98 PHE A N 1
ATOM 790 C CA . PHE A 1 98 ? 5.068 -2.309 8.346 1.00 83.56 98 PHE A CA 1
ATOM 791 C C . PHE A 1 98 ? 6.541 -2.499 8.711 1.00 83.56 98 PHE A C 1
ATOM 793 O O . PHE A 1 98 ? 7.432 -2.282 7.884 1.00 83.56 98 PHE A O 1
ATOM 800 N N . SER A 1 99 ? 6.838 -2.911 9.940 1.00 86.50 99 SER A N 1
ATOM 801 C CA . SER A 1 99 ? 8.201 -3.232 10.364 1.00 86.50 99 SER A CA 1
ATOM 802 C C . SER A 1 99 ? 8.741 -4.472 9.658 1.00 86.50 99 SER A C 1
ATOM 804 O O . SER A 1 99 ? 9.904 -4.464 9.239 1.00 86.50 99 SER A O 1
ATOM 806 N N . HIS A 1 100 ? 7.904 -5.490 9.450 1.00 85.44 100 HIS A N 1
ATOM 807 C CA . HIS A 1 100 ? 8.243 -6.667 8.657 1.00 85.44 100 HIS A CA 1
ATOM 808 C C . HIS A 1 100 ? 8.542 -6.283 7.202 1.00 85.44 100 HIS A C 1
ATOM 810 O O . HIS A 1 100 ? 9.628 -6.586 6.709 1.00 85.44 100 HIS A O 1
ATOM 816 N N . LEU A 1 101 ? 7.661 -5.509 6.559 1.00 85.25 101 LEU A N 1
ATOM 817 C CA . LEU A 1 101 ? 7.852 -5.024 5.185 1.00 85.25 101 LEU A CA 1
ATOM 818 C C . LEU A 1 101 ? 9.145 -4.210 5.029 1.00 85.25 101 LEU A C 1
ATOM 820 O O . LEU A 1 101 ? 9.936 -4.447 4.117 1.00 85.25 101 LEU A O 1
ATOM 824 N N . ARG A 1 102 ? 9.426 -3.287 5.960 1.00 88.12 102 ARG A N 1
ATOM 825 C CA . ARG A 1 102 ? 10.675 -2.498 5.969 1.00 88.12 102 ARG A CA 1
ATOM 826 C C . ARG A 1 102 ? 11.915 -3.377 6.116 1.00 88.12 102 ARG A C 1
ATOM 828 O O . ARG A 1 102 ? 12.924 -3.124 5.452 1.00 88.12 102 ARG A O 1
ATOM 835 N N . ARG A 1 103 ? 11.860 -4.397 6.975 1.00 87.81 103 ARG A N 1
ATOM 836 C CA . ARG A 1 103 ? 12.966 -5.343 7.185 1.00 87.81 103 ARG A CA 1
ATOM 837 C C . ARG A 1 103 ? 13.194 -6.205 5.948 1.00 87.81 103 ARG A C 1
ATOM 839 O O . ARG A 1 103 ? 14.332 -6.322 5.500 1.00 87.81 103 ARG A O 1
ATOM 846 N N . HIS A 1 104 ? 12.123 -6.751 5.383 1.00 83.88 104 HIS A N 1
ATOM 847 C CA . HIS A 1 104 ? 12.162 -7.581 4.186 1.00 83.88 104 HIS A CA 1
ATOM 848 C C . HIS A 1 104 ? 12.705 -6.798 2.983 1.00 83.88 104 HIS A C 1
ATOM 850 O O . HIS A 1 104 ? 13.673 -7.223 2.353 1.00 83.88 104 HIS A O 1
ATOM 856 N N . GLN A 1 105 ? 12.196 -5.585 2.747 1.00 85.12 105 GLN A N 1
ATOM 857 C CA . GLN A 1 105 ? 12.694 -4.709 1.686 1.00 85.12 105 GLN A CA 1
ATOM 858 C C . GLN A 1 105 ? 14.181 -4.379 1.857 1.00 85.12 105 GLN A C 1
ATOM 860 O O . GLN A 1 105 ? 14.922 -4.350 0.872 1.00 85.12 105 GLN A O 1
ATOM 865 N N . ARG A 1 106 ? 14.648 -4.145 3.090 1.00 87.19 106 ARG A N 1
ATOM 866 C CA . ARG A 1 106 ? 16.075 -3.915 3.359 1.00 87.19 106 ARG A CA 1
ATOM 867 C C . ARG A 1 106 ? 16.913 -5.163 3.096 1.00 87.19 106 ARG A C 1
ATOM 869 O O . ARG A 1 106 ? 18.007 -5.026 2.567 1.00 87.19 106 ARG A O 1
ATOM 876 N N . ARG A 1 107 ? 16.413 -6.356 3.427 1.00 85.44 107 ARG A N 1
ATOM 877 C CA . ARG A 1 107 ? 17.105 -7.625 3.157 1.00 85.44 107 ARG A CA 1
ATOM 878 C C . ARG A 1 107 ? 17.262 -7.878 1.656 1.00 85.44 107 ARG A C 1
ATOM 880 O O . ARG A 1 107 ? 18.327 -8.311 1.245 1.00 85.44 107 ARG A O 1
ATOM 887 N N . ILE A 1 108 ? 16.240 -7.575 0.853 1.00 83.19 108 ILE A N 1
ATOM 888 C CA . ILE A 1 108 ? 16.296 -7.752 -0.608 1.00 83.19 108 ILE A CA 1
ATOM 889 C C . ILE A 1 108 ? 17.148 -6.668 -1.275 1.00 83.19 108 ILE A C 1
ATOM 891 O O . ILE A 1 108 ? 17.996 -6.964 -2.107 1.00 83.19 108 ILE A O 1
ATOM 895 N N . SER A 1 109 ? 16.908 -5.398 -0.943 1.00 83.25 109 SER A N 1
ATOM 896 C CA . SER A 1 109 ? 17.511 -4.274 -1.675 1.00 83.25 109 SER A CA 1
ATOM 897 C C . SER A 1 109 ? 18.814 -3.745 -1.076 1.00 83.25 109 SER A C 1
ATOM 899 O O . SER A 1 109 ? 19.464 -2.905 -1.694 1.00 83.25 109 SER A O 1
ATOM 901 N N . GLY A 1 110 ? 19.152 -4.128 0.158 1.00 87.69 110 GLY A N 1
ATOM 902 C CA . GLY A 1 110 ? 20.253 -3.553 0.939 1.00 87.69 110 GLY A CA 1
ATOM 903 C C . GLY A 1 110 ? 20.027 -2.100 1.387 1.00 87.69 110 GLY A C 1
ATOM 904 O O . GLY A 1 110 ? 20.846 -1.539 2.111 1.00 87.69 110 GLY A O 1
ATOM 905 N N . ARG A 1 111 ? 18.924 -1.453 0.986 1.00 83.56 111 ARG A N 1
ATOM 906 C CA . ARG A 1 111 ? 18.700 -0.015 1.199 1.00 83.56 111 ARG A CA 1
ATOM 907 C C . ARG A 1 111 ? 17.808 0.247 2.412 1.00 83.56 111 ARG A C 1
ATOM 909 O O . ARG A 1 111 ? 16.813 -0.435 2.644 1.00 83.56 111 ARG A O 1
ATOM 916 N N . LYS A 1 112 ? 18.122 1.306 3.170 1.00 86.62 112 LYS A N 1
ATOM 917 C CA . LYS A 1 112 ? 17.278 1.802 4.280 1.00 86.62 112 LYS A CA 1
ATOM 918 C C . LYS A 1 112 ? 16.015 2.531 3.791 1.00 86.62 112 LYS A C 1
ATOM 920 O O . LYS A 1 112 ? 15.078 2.705 4.563 1.00 86.62 112 LYS A O 1
ATOM 925 N N . SER A 1 113 ? 16.003 2.962 2.530 1.00 84.44 113 SER A N 1
ATOM 926 C CA . SER A 1 113 ? 14.910 3.727 1.929 1.00 84.44 113 SER A CA 1
ATOM 927 C C . SER A 1 113 ? 13.603 2.928 1.866 1.00 84.44 113 SER A C 1
ATOM 929 O O . SER A 1 113 ? 13.581 1.786 1.413 1.00 84.44 113 SER A O 1
ATOM 931 N N . THR A 1 114 ? 12.500 3.566 2.261 1.00 82.94 114 THR A N 1
ATOM 932 C CA . THR A 1 114 ? 11.132 3.032 2.151 1.00 82.94 114 THR A CA 1
ATOM 933 C C . THR A 1 114 ? 10.453 3.409 0.835 1.00 82.94 114 THR A C 1
ATOM 935 O O . THR A 1 114 ? 9.295 3.063 0.617 1.00 82.94 114 THR A O 1
ATOM 938 N N . THR A 1 115 ? 11.161 4.083 -0.074 1.00 83.31 115 THR A N 1
ATOM 939 C CA . THR A 1 115 ? 10.600 4.570 -1.339 1.00 83.31 115 THR A CA 1
ATOM 940 C C . THR A 1 115 ? 10.009 3.437 -2.181 1.00 83.31 115 THR A C 1
ATOM 942 O O . THR A 1 115 ? 8.950 3.615 -2.768 1.00 83.31 115 THR A O 1
ATOM 945 N N . ALA A 1 116 ? 10.630 2.253 -2.189 1.00 77.50 116 ALA A N 1
ATOM 946 C CA . ALA A 1 116 ? 10.101 1.084 -2.897 1.00 77.50 116 ALA A CA 1
ATOM 947 C C . ALA A 1 116 ? 8.762 0.590 -2.317 1.00 77.50 116 ALA A C 1
ATOM 949 O O . ALA A 1 116 ? 7.859 0.239 -3.073 1.00 77.50 116 ALA A O 1
ATOM 950 N N . LEU A 1 117 ? 8.596 0.640 -0.990 1.00 82.38 117 LEU A N 1
ATOM 951 C CA . LEU A 1 117 ? 7.347 0.258 -0.322 1.00 82.38 117 LEU A CA 1
ATOM 952 C C . LEU A 1 117 ? 6.197 1.205 -0.669 1.00 82.38 117 LEU A C 1
ATOM 954 O O . LEU A 1 117 ? 5.049 0.782 -0.690 1.00 82.38 117 LEU A O 1
ATOM 958 N N . ARG A 1 118 ? 6.480 2.468 -1.006 1.00 79.31 118 ARG A N 1
ATOM 959 C CA . ARG A 1 118 ? 5.442 3.391 -1.485 1.00 79.31 118 ARG A CA 1
ATOM 960 C C . ARG A 1 118 ? 4.822 2.936 -2.810 1.00 79.31 118 ARG A C 1
ATOM 962 O O . ARG A 1 118 ? 3.666 3.243 -3.065 1.00 79.31 118 ARG A O 1
ATOM 969 N N . TYR A 1 119 ? 5.585 2.241 -3.651 1.00 74.50 119 TYR A N 1
ATOM 970 C CA . TYR A 1 119 ? 5.128 1.804 -4.972 1.00 74.50 119 TYR A CA 1
ATOM 971 C C . TYR A 1 119 ? 4.595 0.372 -4.963 1.00 74.50 119 TYR A C 1
ATOM 973 O O . TYR A 1 119 ? 3.587 0.090 -5.602 1.00 74.50 119 TYR A O 1
ATOM 981 N N . PHE A 1 120 ? 5.256 -0.522 -4.224 1.00 73.75 120 PHE A N 1
ATOM 982 C CA . PHE A 1 120 ? 4.957 -1.957 -4.240 1.00 73.75 120 PHE A CA 1
ATOM 983 C C . PHE A 1 120 ? 4.363 -2.484 -2.938 1.00 73.75 120 PHE A C 1
ATOM 985 O O . PHE A 1 120 ? 3.900 -3.620 -2.901 1.00 73.75 120 PHE A O 1
ATOM 992 N N . GLY A 1 121 ? 4.346 -1.676 -1.875 1.00 74.94 121 GLY A N 1
ATOM 993 C CA . GLY A 1 121 ? 3.920 -2.110 -0.547 1.00 74.94 121 GLY A CA 1
ATOM 994 C C . GLY A 1 121 ? 2.486 -2.624 -0.523 1.00 74.94 121 GLY A C 1
ATOM 995 O O . GLY A 1 121 ? 2.231 -3.628 0.125 1.00 74.94 121 GLY A O 1
ATOM 996 N N . GLN A 1 122 ? 1.580 -2.017 -1.299 1.00 74.69 122 GLN A N 1
ATOM 997 C CA . GLN A 1 122 ? 0.189 -2.475 -1.399 1.00 74.69 122 GLN A CA 1
ATOM 998 C C . GLN A 1 122 ? 0.070 -3.928 -1.882 1.00 74.69 122 GLN A C 1
ATOM 1000 O O . GLN A 1 122 ? -0.788 -4.659 -1.409 1.00 74.69 122 GLN A O 1
ATOM 1005 N N . TYR A 1 123 ? 0.958 -4.366 -2.779 1.00 74.69 123 TYR A N 1
ATOM 1006 C CA . TYR A 1 123 ? 0.973 -5.742 -3.274 1.00 74.69 123 TYR A CA 1
ATOM 1007 C C . TYR A 1 123 ? 1.709 -6.672 -2.309 1.00 74.69 123 TYR A C 1
ATOM 1009 O O . TYR A 1 123 ? 1.282 -7.800 -2.107 1.00 74.69 123 TYR A O 1
ATOM 1017 N N . GLN A 1 124 ? 2.775 -6.195 -1.658 1.00 75.25 124 GLN A N 1
ATOM 1018 C CA . GLN A 1 124 ? 3.491 -6.983 -0.647 1.00 75.25 124 GLN A CA 1
ATOM 1019 C C . GLN A 1 124 ? 2.632 -7.293 0.587 1.00 75.25 124 GLN A C 1
ATOM 1021 O O . GLN A 1 124 ? 2.855 -8.311 1.226 1.00 75.25 124 GLN A O 1
ATOM 1026 N N . VAL A 1 125 ? 1.656 -6.441 0.918 1.00 71.19 125 VAL A N 1
ATOM 1027 C CA . VAL A 1 125 ? 0.675 -6.727 1.981 1.00 71.19 125 VAL A CA 1
ATOM 1028 C C . VAL A 1 125 ? -0.231 -7.903 1.603 1.00 71.19 125 VAL A C 1
ATOM 1030 O O . VAL A 1 125 ? -0.595 -8.685 2.472 1.00 71.19 125 VAL A O 1
ATOM 1033 N N . LEU A 1 126 ? -0.573 -8.044 0.319 1.00 67.56 126 LEU A N 1
ATOM 1034 C CA . LEU A 1 126 ? -1.464 -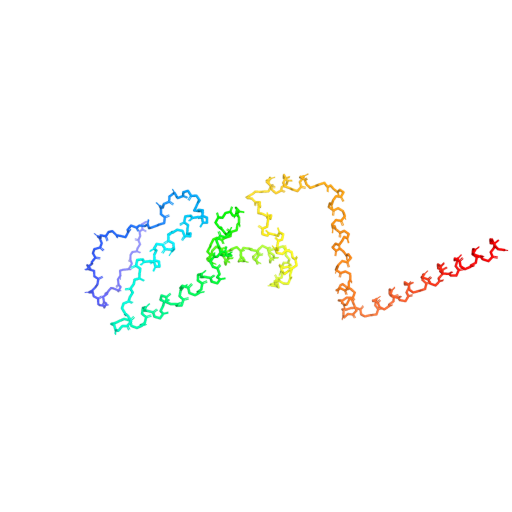9.101 -0.174 1.00 67.56 126 LEU A CA 1
ATOM 1035 C C . LEU A 1 126 ? -0.740 -10.436 -0.398 1.00 67.56 126 LEU A C 1
ATOM 1037 O O . LEU A 1 126 ? -1.358 -11.490 -0.305 1.00 67.56 126 LEU A O 1
ATOM 1041 N N . PHE A 1 127 ? 0.567 -10.399 -0.666 1.00 69.50 127 PHE A N 1
ATOM 1042 C CA . PHE A 1 127 ? 1.396 -11.587 -0.865 1.00 69.50 127 PHE A CA 1
ATOM 1043 C C . PHE A 1 127 ? 2.193 -11.913 0.399 1.00 69.50 127 PHE A C 1
ATOM 1045 O O . PHE A 1 127 ? 3.391 -11.635 0.500 1.00 69.50 127 PHE A O 1
ATOM 1052 N N . LEU A 1 128 ? 1.512 -12.519 1.369 1.00 67.62 128 LEU A N 1
ATOM 1053 C CA . LEU A 1 128 ? 2.154 -13.181 2.499 1.00 67.62 128 LEU A CA 1
ATOM 1054 C C . LEU A 1 128 ? 2.204 -14.682 2.216 1.00 67.62 128 LEU A C 1
ATOM 1056 O O . LEU A 1 128 ? 1.176 -15.354 2.169 1.00 67.62 128 LEU A O 1
ATOM 1060 N N . ALA A 1 129 ? 3.413 -15.203 2.029 1.00 71.88 129 ALA A N 1
ATOM 1061 C CA . ALA A 1 129 ? 3.648 -16.633 1.931 1.00 71.88 129 ALA A CA 1
ATOM 1062 C C . ALA A 1 129 ? 4.355 -17.131 3.194 1.00 71.88 129 ALA A C 1
ATOM 1064 O O . ALA A 1 129 ? 5.433 -16.649 3.541 1.00 71.88 129 ALA A O 1
ATOM 1065 N N . GLU A 1 130 ? 3.751 -18.101 3.881 1.00 76.12 130 GLU A N 1
ATOM 1066 C CA . GLU A 1 130 ? 4.297 -18.683 5.115 1.00 76.12 130 GLU A CA 1
ATOM 1067 C C . GLU A 1 130 ? 5.499 -19.607 4.856 1.00 76.12 130 GLU A C 1
ATOM 1069 O O . GLU A 1 130 ? 6.319 -19.836 5.744 1.00 76.12 130 GLU A O 1
ATOM 1074 N N . SER A 1 131 ? 5.634 -20.117 3.628 1.00 81.81 131 SER A N 1
ATOM 1075 C CA . SER A 1 131 ? 6.747 -20.965 3.199 1.00 81.81 131 SER A CA 1
ATOM 1076 C C . SER A 1 131 ? 7.127 -20.707 1.740 1.00 81.81 131 SER A C 1
ATOM 1078 O O . SER A 1 131 ? 6.342 -20.166 0.961 1.00 81.81 131 SER A O 1
ATOM 1080 N N . GLU A 1 132 ? 8.330 -21.135 1.355 1.00 83.56 132 GLU A N 1
ATOM 1081 C CA . GLU A 1 132 ? 8.799 -21.082 -0.035 1.00 83.56 132 GLU A CA 1
ATOM 1082 C C . GLU A 1 132 ? 7.887 -21.873 -0.981 1.00 83.56 132 GLU A C 1
ATOM 1084 O O . GLU A 1 132 ? 7.574 -21.403 -2.071 1.00 83.56 132 GLU A O 1
ATOM 1089 N N . LYS A 1 133 ? 7.403 -23.039 -0.539 1.00 88.06 133 LYS A N 1
ATOM 1090 C CA . LYS A 1 133 ? 6.473 -23.862 -1.316 1.00 88.06 133 LYS A CA 1
ATOM 1091 C C . LYS A 1 133 ? 5.169 -23.111 -1.599 1.00 88.06 133 LYS A C 1
ATOM 1093 O O . LYS A 1 133 ? 4.747 -23.051 -2.746 1.00 88.06 133 LYS A O 1
ATOM 1098 N N . HIS A 1 134 ? 4.592 -22.484 -0.574 1.00 84.19 134 HIS A N 1
ATOM 1099 C CA . HIS A 1 134 ? 3.365 -21.698 -0.710 1.00 84.19 134 HIS A CA 1
ATOM 1100 C C . HIS A 1 134 ? 3.564 -20.475 -1.619 1.00 84.19 134 HIS A C 1
ATOM 1102 O O . HIS A 1 134 ? 2.711 -20.165 -2.443 1.00 84.19 134 HIS A O 1
ATOM 1108 N N . LEU A 1 135 ? 4.723 -19.811 -1.534 1.00 83.75 135 LEU A N 1
ATOM 1109 C CA . LEU A 1 135 ? 5.062 -18.715 -2.444 1.00 83.75 135 LEU A CA 1
ATOM 1110 C C . LEU A 1 135 ? 5.113 -19.190 -3.901 1.00 83.75 135 LEU A C 1
ATOM 1112 O O . LEU A 1 135 ? 4.643 -18.501 -4.802 1.00 83.75 135 LEU A O 1
ATOM 1116 N N . LEU A 1 136 ? 5.718 -20.353 -4.133 1.00 88.25 136 LEU A N 1
ATOM 1117 C CA . LEU A 1 136 ? 5.870 -20.914 -5.467 1.00 88.25 136 LEU A CA 1
ATOM 1118 C C . LEU A 1 136 ? 4.514 -21.322 -6.056 1.00 88.25 136 LEU A C 1
ATOM 1120 O O . LEU A 1 136 ? 4.264 -21.021 -7.220 1.00 88.25 136 LEU A O 1
ATOM 1124 N N . GLU A 1 137 ? 3.630 -21.914 -5.251 1.00 89.81 137 GLU A N 1
ATOM 1125 C CA . GLU A 1 137 ? 2.236 -22.198 -5.626 1.00 89.81 137 GLU A CA 1
ATOM 1126 C C . GLU A 1 137 ? 1.502 -20.909 -6.037 1.00 89.81 137 GLU A C 1
ATOM 1128 O O . GLU A 1 137 ? 0.990 -20.825 -7.151 1.00 89.81 137 GLU A O 1
ATOM 1133 N N . GLN A 1 138 ? 1.573 -19.853 -5.219 1.00 85.25 138 GLN A N 1
ATOM 1134 C CA . GLN A 1 138 ? 0.963 -18.551 -5.528 1.00 85.25 138 GLN A CA 1
ATOM 1135 C C . GLN A 1 138 ? 1.509 -17.909 -6.814 1.00 85.25 138 GLN A C 1
ATOM 1137 O O . GLN A 1 138 ? 0.768 -17.283 -7.569 1.00 85.25 138 GLN A O 1
ATOM 1142 N N . ILE A 1 139 ? 2.813 -18.034 -7.084 1.00 85.31 139 ILE A N 1
ATOM 1143 C CA . ILE A 1 139 ? 3.416 -17.505 -8.318 1.00 85.31 139 ILE A CA 1
ATOM 1144 C C . ILE A 1 139 ? 2.935 -18.297 -9.541 1.00 85.31 139 ILE A C 1
ATOM 1146 O O . ILE A 1 139 ? 2.748 -17.708 -10.607 1.00 85.31 139 ILE A O 1
ATOM 1150 N N . GLN A 1 140 ? 2.739 -19.611 -9.404 1.00 88.62 140 GLN A N 1
ATOM 1151 C CA . GLN A 1 140 ? 2.280 -20.475 -10.493 1.00 88.62 140 GLN A CA 1
ATOM 1152 C C . GLN A 1 140 ? 0.823 -20.225 -10.893 1.00 88.62 140 GLN A C 1
ATOM 1154 O O . GLN A 1 140 ? 0.482 -20.440 -12.055 1.00 88.62 140 GLN A O 1
ATOM 1159 N N . GLU A 1 141 ? -0.015 -19.738 -9.978 1.00 88.94 141 GLU A N 1
ATOM 1160 C CA . GLU A 1 141 ? -1.406 -19.375 -10.275 1.00 88.94 141 GLU A CA 1
ATOM 1161 C C . GLU A 1 141 ? -1.524 -18.203 -11.259 1.00 88.94 141 GLU A C 1
ATOM 1163 O O . GLU A 1 141 ? -2.539 -18.075 -11.942 1.00 88.94 141 GLU A O 1
ATOM 1168 N N . VAL A 1 142 ? -0.496 -17.354 -11.371 1.00 86.75 142 VAL A N 1
ATOM 1169 C CA . VAL A 1 142 ? -0.536 -16.159 -12.220 1.00 86.75 142 VAL A CA 1
ATOM 1170 C C . VAL A 1 142 ? -0.260 -16.527 -13.684 1.00 86.75 142 VAL A C 1
ATOM 1172 O O . VAL A 1 142 ? 0.866 -16.913 -14.024 1.00 86.75 142 VAL A O 1
ATOM 1175 N N . PRO A 1 143 ? -1.219 -16.325 -14.611 1.00 92.38 143 PRO A N 1
ATOM 1176 C CA . PRO A 1 143 ? -0.988 -16.595 -16.022 1.00 92.38 143 PRO A CA 1
ATOM 1177 C C . PRO A 1 143 ? 0.148 -15.727 -16.578 1.00 92.38 143 PRO A C 1
ATOM 1179 O O . PRO A 1 143 ? 0.169 -14.501 -16.434 1.00 92.38 143 PRO A O 1
ATOM 1182 N N . THR A 1 144 ? 1.087 -16.347 -17.297 1.00 91.06 144 THR A N 1
ATOM 1183 C CA . THR A 1 144 ? 2.267 -15.644 -17.837 1.00 91.06 144 THR A CA 1
ATOM 1184 C C . THR A 1 144 ? 1.908 -14.483 -18.775 1.00 91.06 144 THR A C 1
ATOM 1186 O O . THR A 1 144 ? 2.630 -13.484 -18.827 1.00 91.06 144 THR A O 1
ATOM 1189 N N . ALA A 1 145 ? 0.790 -14.581 -19.500 1.00 92.19 145 ALA A N 1
ATOM 1190 C CA . ALA A 1 145 ? 0.284 -13.518 -20.369 1.00 92.19 145 ALA A CA 1
ATOM 1191 C C . ALA A 1 145 ? -0.157 -12.272 -19.577 1.00 92.19 145 ALA A C 1
ATOM 1193 O O . ALA A 1 145 ? 0.181 -11.141 -19.949 1.00 92.19 145 ALA A O 1
ATOM 1194 N N . GLU A 1 146 ? -0.848 -12.467 -18.453 1.00 88.94 146 GLU A N 1
ATOM 1195 C CA . GLU A 1 146 ? -1.267 -11.375 -17.570 1.00 88.94 146 GLU A CA 1
ATOM 1196 C C . GLU A 1 146 ? -0.061 -10.724 -16.902 1.00 88.94 146 GLU A C 1
ATOM 1198 O O . GLU A 1 146 ? 0.063 -9.496 -16.911 1.00 88.94 146 GLU A O 1
ATOM 1203 N N . TYR A 1 147 ? 0.886 -11.538 -16.423 1.00 86.69 147 TYR A N 1
ATOM 1204 C CA . TYR A 1 147 ? 2.142 -11.043 -15.868 1.00 86.69 147 TYR A CA 1
ATOM 1205 C C . TYR A 1 147 ? 2.872 -10.120 -16.853 1.00 86.69 147 TYR A C 1
ATOM 1207 O O . TYR A 1 147 ? 3.246 -9.001 -16.496 1.00 86.69 147 TYR A O 1
ATOM 1215 N N . LYS A 1 148 ? 3.041 -10.548 -18.112 1.00 91.12 148 LYS A N 1
ATOM 1216 C CA . LYS A 1 148 ? 3.697 -9.739 -19.153 1.00 91.12 148 LYS A CA 1
ATOM 1217 C C . LYS A 1 148 ? 2.956 -8.424 -19.403 1.00 91.12 148 LYS A C 1
ATOM 1219 O O . LYS A 1 148 ? 3.594 -7.374 -19.481 1.00 91.12 148 LYS A O 1
ATOM 1224 N N . THR A 1 149 ? 1.627 -8.471 -19.470 1.00 90.94 149 THR A N 1
ATOM 1225 C CA . THR A 1 149 ? 0.780 -7.282 -19.661 1.00 90.94 149 THR A CA 1
ATOM 1226 C C . THR A 1 149 ? 0.964 -6.279 -18.522 1.00 90.94 149 THR A C 1
ATOM 1228 O O . THR A 1 149 ? 1.235 -5.099 -18.761 1.00 90.94 149 THR A O 1
ATOM 1231 N N . GLN A 1 150 ? 0.899 -6.742 -17.271 1.00 86.88 150 GLN A N 1
ATOM 1232 C CA . GLN A 1 150 ? 1.092 -5.874 -16.108 1.00 86.88 150 GLN A CA 1
ATOM 1233 C C . GLN A 1 150 ? 2.529 -5.357 -16.011 1.00 86.88 150 GLN A C 1
ATOM 1235 O O . GLN A 1 150 ? 2.749 -4.193 -15.669 1.00 86.88 150 GLN A O 1
ATOM 1240 N N . ARG A 1 151 ? 3.520 -6.179 -16.377 1.00 87.19 151 ARG A N 1
ATOM 1241 C CA . ARG A 1 151 ? 4.928 -5.773 -16.408 1.00 87.19 151 ARG A CA 1
ATOM 1242 C C . ARG A 1 151 ? 5.168 -4.642 -17.403 1.00 87.19 151 ARG A C 1
ATOM 1244 O O . ARG A 1 151 ? 5.884 -3.696 -17.076 1.00 87.19 151 ARG A O 1
ATOM 1251 N N . LEU A 1 152 ? 4.540 -4.709 -18.575 1.00 89.75 152 LEU A N 1
ATOM 1252 C CA . LEU A 1 152 ? 4.603 -3.651 -19.581 1.00 89.75 152 LEU A CA 1
ATOM 1253 C C . LEU A 1 152 ? 3.914 -2.372 -19.089 1.00 89.75 152 LEU A C 1
ATOM 1255 O O . LEU A 1 152 ? 4.500 -1.293 -19.169 1.00 89.75 152 LEU A O 1
ATOM 1259 N N . ARG A 1 153 ? 2.721 -2.488 -18.492 1.00 88.19 153 ARG A N 1
ATOM 1260 C CA . ARG A 1 153 ? 2.003 -1.346 -17.899 1.00 88.19 153 ARG A CA 1
ATOM 1261 C C . ARG A 1 153 ? 2.840 -0.629 -16.836 1.00 88.19 153 ARG A C 1
ATOM 1263 O O . ARG A 1 153 ? 2.902 0.600 -16.820 1.00 88.19 153 ARG A O 1
ATOM 1270 N N . LEU A 1 154 ? 3.507 -1.391 -15.974 1.00 84.06 154 LEU A N 1
ATOM 1271 C CA . LEU A 1 154 ? 4.407 -0.864 -14.952 1.00 84.06 154 LEU A CA 1
ATOM 1272 C C . LEU A 1 154 ? 5.623 -0.171 -15.575 1.00 84.06 154 LEU A C 1
ATOM 1274 O O . LEU A 1 154 ? 5.948 0.945 -15.176 1.00 84.06 154 LEU A O 1
ATOM 1278 N N . ALA A 1 155 ? 6.258 -0.780 -16.580 1.00 86.38 155 ALA A N 1
ATOM 1279 C CA . ALA A 1 155 ? 7.395 -0.174 -17.272 1.00 86.38 155 ALA A CA 1
ATOM 1280 C C . ALA A 1 155 ? 7.025 1.181 -17.904 1.00 86.38 155 ALA A C 1
ATOM 1282 O O . ALA A 1 155 ? 7.772 2.150 -17.764 1.00 86.38 155 ALA A O 1
ATOM 1283 N N . LEU A 1 156 ? 5.841 1.281 -18.519 1.00 87.56 156 LEU A N 1
ATOM 1284 C CA . LEU A 1 156 ? 5.319 2.539 -19.064 1.00 87.56 156 LEU A CA 1
ATOM 1285 C C . LEU A 1 156 ? 5.085 3.591 -17.970 1.00 87.56 156 LEU A C 1
ATOM 1287 O O . LEU A 1 156 ? 5.472 4.747 -18.134 1.00 87.56 156 LEU A O 1
ATOM 1291 N N . ALA A 1 157 ? 4.503 3.198 -16.834 1.00 84.00 157 ALA A N 1
ATOM 1292 C CA . ALA A 1 157 ? 4.268 4.102 -15.707 1.00 84.00 157 ALA A CA 1
ATOM 1293 C C . ALA A 1 157 ? 5.574 4.590 -15.045 1.00 84.00 157 ALA A C 1
ATOM 1295 O O . ALA A 1 157 ? 5.634 5.699 -14.505 1.00 84.00 157 ALA A O 1
ATOM 1296 N N . GLU A 1 158 ? 6.632 3.778 -15.073 1.00 84.81 158 GLU A N 1
ATOM 1297 C CA . GLU A 1 158 ? 7.946 4.123 -14.526 1.00 84.81 158 GLU A CA 1
ATOM 1298 C C . GLU A 1 158 ? 8.829 4.919 -15.494 1.00 84.81 158 GLU A C 1
ATOM 1300 O O . GLU A 1 158 ? 9.705 5.663 -15.035 1.00 84.81 158 GLU A O 1
ATOM 1305 N N . ALA A 1 159 ? 8.592 4.818 -16.806 1.00 86.38 159 ALA A N 1
ATOM 1306 C CA . ALA A 1 159 ? 9.419 5.432 -17.844 1.00 86.38 159 ALA A CA 1
ATOM 1307 C C . ALA A 1 159 ? 9.709 6.933 -17.620 1.00 86.38 159 ALA A C 1
ATOM 1309 O O . ALA A 1 159 ? 10.878 7.321 -17.741 1.00 86.38 159 ALA A O 1
ATOM 1310 N N . PRO A 1 160 ? 8.745 7.789 -17.209 1.00 86.50 160 PRO A N 1
ATOM 1311 C CA . PRO A 1 160 ? 9.025 9.201 -16.940 1.00 86.50 160 PRO A CA 1
ATOM 1312 C C . PRO A 1 160 ? 10.028 9.402 -15.797 1.00 86.50 160 PRO A C 1
ATOM 1314 O O . PRO A 1 160 ? 10.940 10.228 -15.888 1.00 86.50 160 PRO A O 1
ATOM 1317 N N . ARG A 1 161 ? 9.902 8.614 -14.722 1.00 82.75 161 ARG A N 1
ATOM 1318 C CA . ARG A 1 161 ? 10.801 8.694 -13.561 1.00 82.75 161 ARG A CA 1
ATOM 1319 C C . ARG A 1 161 ? 12.190 8.190 -13.914 1.00 82.75 161 ARG A C 1
ATOM 1321 O O . ARG A 1 161 ? 13.173 8.832 -13.556 1.00 82.75 161 ARG A O 1
ATOM 1328 N N . GLN A 1 162 ? 12.270 7.079 -14.643 1.00 85.31 162 GLN A N 1
ATOM 1329 C CA . GLN A 1 162 ? 13.539 6.528 -15.112 1.00 85.31 162 GLN A CA 1
ATOM 1330 C C . GLN A 1 162 ? 14.245 7.491 -16.074 1.00 85.31 162 GLN A C 1
ATOM 1332 O O . GLN A 1 162 ? 15.462 7.637 -16.000 1.00 85.31 162 GLN A O 1
ATOM 1337 N N . ARG A 1 163 ? 13.507 8.189 -16.950 1.00 85.50 163 ARG A N 1
ATOM 1338 C CA . ARG A 1 163 ? 14.068 9.230 -17.828 1.00 85.50 163 ARG A CA 1
ATOM 1339 C C . ARG A 1 163 ? 14.653 10.383 -17.012 1.00 85.50 163 ARG A C 1
ATOM 1341 O O . ARG A 1 163 ? 15.809 10.732 -17.223 1.00 85.50 163 ARG A O 1
ATOM 1348 N N . LYS A 1 164 ? 13.903 10.916 -16.041 1.00 86.25 164 LYS A N 1
ATOM 1349 C CA . LYS A 1 164 ? 14.401 11.972 -15.146 1.00 86.25 164 LYS A CA 1
ATOM 1350 C C . LYS A 1 164 ? 15.629 11.511 -14.354 1.00 86.25 164 LYS A C 1
ATOM 1352 O O . LYS A 1 164 ? 16.605 12.242 -14.260 1.00 86.25 164 LYS A O 1
ATOM 1357 N N . HIS A 1 165 ? 15.599 10.295 -13.811 1.00 86.25 165 HIS A N 1
ATOM 1358 C CA . HIS A 1 165 ? 16.730 9.737 -13.073 1.00 86.25 165 HIS A CA 1
ATOM 1359 C C . HIS A 1 165 ? 17.981 9.605 -13.950 1.00 86.25 165 HIS A C 1
ATOM 1361 O O . HIS A 1 165 ? 19.042 10.058 -13.535 1.00 86.25 165 HIS A O 1
ATOM 1367 N N . ARG A 1 166 ? 17.844 9.061 -15.169 1.00 89.00 166 ARG A N 1
ATOM 1368 C CA . ARG A 1 166 ? 18.945 8.960 -16.139 1.00 89.00 166 ARG A CA 1
ATOM 1369 C C . ARG A 1 166 ? 19.529 10.327 -16.477 1.00 89.00 166 ARG A C 1
ATOM 1371 O O . ARG A 1 166 ? 20.737 10.479 -16.404 1.00 89.00 166 ARG A O 1
ATOM 1378 N N . LEU A 1 167 ? 18.683 11.326 -16.734 1.00 90.44 167 LEU A N 1
ATOM 1379 C CA . LEU A 1 167 ? 19.134 12.689 -17.025 1.00 90.44 167 LEU A CA 1
ATOM 1380 C C . LEU A 1 167 ? 19.945 13.306 -15.873 1.00 90.44 167 LEU A C 1
ATOM 1382 O O . LEU A 1 167 ? 20.908 14.018 -16.119 1.00 90.44 167 LEU A O 1
ATOM 1386 N N . HIS A 1 168 ? 19.569 13.035 -14.620 1.00 89.19 168 HIS A N 1
ATOM 1387 C CA . HIS A 1 168 ? 20.305 13.546 -13.460 1.00 89.19 1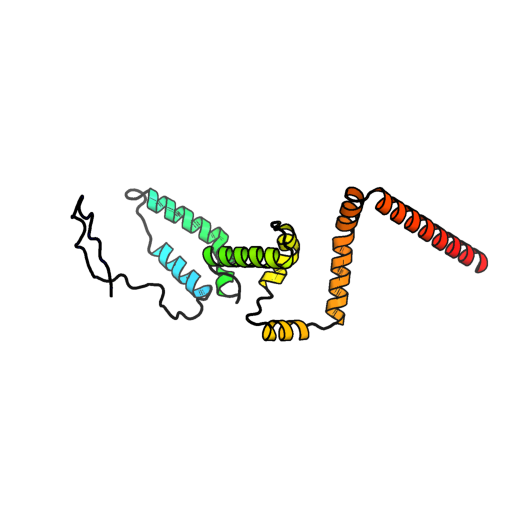68 HIS A CA 1
ATOM 1388 C C . HIS A 1 168 ? 21.580 12.757 -13.140 1.00 89.19 168 HIS A C 1
ATOM 1390 O O . HIS A 1 168 ? 22.514 13.336 -12.597 1.00 89.19 168 HIS A O 1
ATOM 1396 N N . HIS A 1 169 ? 21.603 11.450 -13.405 1.00 88.12 169 HIS A N 1
ATOM 1397 C CA . HIS A 1 169 ? 22.723 10.581 -13.038 1.00 88.12 169 HIS A CA 1
ATOM 1398 C C . HIS A 1 169 ? 23.808 10.527 -14.121 1.00 88.12 169 HIS A C 1
ATOM 1400 O O . HIS A 1 169 ? 24.990 10.495 -13.799 1.00 88.12 169 HIS A O 1
ATOM 1406 N N . ASP A 1 170 ? 23.411 10.497 -15.392 1.00 91.38 170 ASP A N 1
ATOM 1407 C CA . ASP A 1 170 ? 24.306 10.467 -16.550 1.00 91.38 170 ASP A CA 1
ATOM 1408 C C . ASP A 1 170 ? 23.690 11.293 -17.696 1.00 91.38 170 ASP A C 1
ATOM 1410 O O . ASP A 1 170 ? 23.022 10.753 -18.589 1.00 91.38 170 ASP A O 1
ATOM 1414 N N . PRO A 1 171 ? 23.850 12.628 -17.653 1.00 90.50 171 PRO A N 1
ATOM 1415 C CA . PRO A 1 171 ? 23.207 13.520 -18.607 1.00 90.50 171 PRO A CA 1
ATOM 1416 C C . PRO A 1 171 ? 23.720 13.316 -20.033 1.00 90.50 171 PRO A C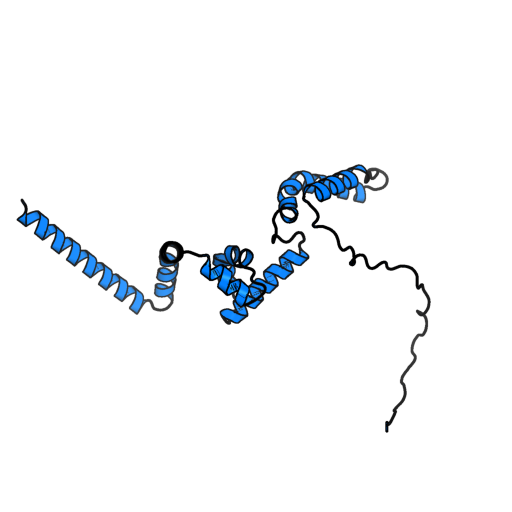 1
ATOM 1418 O O . PRO A 1 171 ? 22.931 13.413 -20.968 1.00 90.50 171 PRO A O 1
ATOM 1421 N N . ILE A 1 172 ? 25.010 13.011 -20.215 1.00 93.69 172 ILE A N 1
ATOM 1422 C CA . ILE A 1 172 ? 25.630 12.890 -21.542 1.00 93.69 172 ILE A CA 1
ATOM 1423 C C . ILE A 1 172 ? 25.039 11.687 -22.278 1.00 93.69 172 ILE A C 1
ATOM 1425 O O . ILE A 1 172 ? 24.516 11.836 -23.383 1.00 93.69 172 ILE A O 1
ATOM 1429 N N . SER A 1 173 ? 25.047 10.514 -21.640 1.00 91.38 173 SER A N 1
ATOM 1430 C CA . SER A 1 173 ? 24.460 9.303 -22.220 1.00 91.38 173 SER A CA 1
ATOM 1431 C C . SER A 1 173 ? 22.957 9.467 -22.453 1.00 91.38 173 SER A C 1
ATOM 1433 O O . SER A 1 173 ? 22.439 9.125 -23.518 1.00 91.38 173 SER A O 1
ATOM 1435 N N . ALA A 1 174 ? 22.242 10.067 -21.495 1.00 89.88 174 ALA A N 1
ATOM 1436 C CA . ALA A 1 174 ? 20.807 10.299 -21.621 1.00 89.88 174 ALA A CA 1
ATOM 1437 C C . ALA A 1 174 ? 20.455 11.221 -22.801 1.00 89.88 174 ALA A C 1
ATOM 1439 O O . ALA A 1 174 ? 19.499 10.938 -23.525 1.00 89.88 174 ALA A O 1
ATOM 1440 N N . ILE A 1 175 ? 21.217 12.300 -23.008 1.00 92.56 175 ILE A N 1
ATOM 1441 C CA . ILE A 1 175 ? 21.030 13.217 -24.137 1.00 92.56 175 ILE A CA 1
ATOM 1442 C C . ILE A 1 175 ? 21.359 12.512 -25.454 1.00 92.56 175 ILE A C 1
ATOM 1444 O O . ILE A 1 175 ? 20.568 12.610 -26.388 1.00 92.56 175 ILE A O 1
ATOM 1448 N N . GLN A 1 176 ? 22.450 11.743 -25.524 1.00 94.00 176 GLN A N 1
ATOM 1449 C CA . GLN A 1 176 ? 22.808 11.013 -26.743 1.00 94.00 176 GLN A CA 1
ATOM 1450 C C . GLN A 1 176 ? 21.708 10.031 -27.167 1.00 94.00 176 GLN A C 1
ATOM 1452 O O . GLN A 1 176 ? 21.351 9.965 -28.341 1.00 94.00 176 GLN A O 1
ATOM 1457 N N . VAL A 1 177 ? 21.114 9.310 -26.211 1.00 91.06 177 VAL A N 1
ATOM 1458 C CA . VAL A 1 177 ? 19.975 8.419 -26.482 1.00 91.06 177 VAL A CA 1
ATOM 1459 C C . VAL A 1 177 ? 18.779 9.194 -27.044 1.00 91.06 177 VAL A C 1
ATOM 1461 O O . VAL A 1 177 ? 18.128 8.712 -27.966 1.00 91.06 177 VAL A O 1
ATOM 1464 N N . LEU A 1 178 ? 18.486 10.390 -26.522 1.00 90.25 178 LEU A N 1
ATOM 1465 C CA . LEU A 1 178 ? 17.393 11.229 -27.030 1.00 90.25 178 LEU A CA 1
ATOM 1466 C C . LEU A 1 178 ? 17.666 11.741 -28.448 1.00 90.25 178 LEU A C 1
ATOM 1468 O O . LEU A 1 178 ? 16.747 11.762 -29.264 1.00 90.25 178 LEU A O 1
ATOM 1472 N N . VAL A 1 179 ? 18.911 12.118 -28.747 1.00 94.62 179 VAL A N 1
ATOM 1473 C CA . VAL A 1 179 ? 19.323 12.531 -30.096 1.00 94.62 179 VAL A CA 1
ATOM 1474 C C . VAL A 1 179 ? 19.149 11.375 -31.078 1.00 94.62 179 VAL A C 1
ATOM 1476 O O . VAL A 1 179 ? 18.509 11.560 -32.109 1.00 94.62 179 VAL A O 1
ATOM 1479 N N . ASN A 1 180 ? 19.615 10.174 -30.727 1.00 93.81 180 ASN A N 1
ATOM 1480 C CA . ASN A 1 180 ? 19.472 8.989 -31.577 1.00 93.81 180 ASN A CA 1
ATOM 1481 C C . ASN A 1 180 ? 17.991 8.655 -31.842 1.00 93.81 180 ASN A C 1
ATOM 1483 O O . ASN A 1 180 ? 17.594 8.436 -32.986 1.00 93.81 180 ASN A O 1
ATOM 1487 N N . GLN A 1 181 ? 17.149 8.698 -30.802 1.00 91.38 181 GLN A N 1
ATOM 1488 C CA . GLN A 1 181 ? 15.699 8.509 -30.939 1.00 91.38 181 GLN A CA 1
ATOM 1489 C C . GLN A 1 181 ? 15.069 9.551 -31.868 1.00 91.38 181 GLN A C 1
ATOM 1491 O O . GLN A 1 181 ? 14.175 9.230 -32.646 1.00 91.38 181 GLN A O 1
ATOM 1496 N N . HIS A 1 182 ? 15.523 10.804 -31.800 1.00 93.31 182 HIS A N 1
ATOM 1497 C CA . HIS A 1 182 ? 15.027 11.856 -32.678 1.00 93.31 182 HIS A CA 1
ATOM 1498 C C . HIS A 1 182 ? 15.424 11.612 -34.139 1.00 93.31 182 HIS A C 1
ATOM 1500 O O . HIS A 1 182 ? 14.575 11.716 -35.021 1.00 93.31 182 HIS A O 1
ATOM 1506 N N . THR A 1 183 ? 16.675 11.221 -34.394 1.00 94.88 183 THR A N 1
ATOM 1507 C CA . THR A 1 183 ? 17.142 10.900 -35.750 1.00 94.88 183 THR A CA 1
ATOM 1508 C C . THR A 1 183 ? 16.427 9.689 -36.353 1.00 94.88 183 THR A C 1
ATOM 1510 O O . THR A 1 183 ? 16.109 9.706 -37.538 1.00 94.88 183 THR A O 1
ATOM 1513 N N . GLU A 1 184 ? 16.109 8.668 -35.550 1.00 92.94 184 GLU A N 1
ATOM 1514 C CA . GLU A 1 184 ? 15.309 7.514 -35.990 1.00 92.94 184 GLU A CA 1
ATOM 1515 C C . GLU A 1 184 ? 13.869 7.909 -36.339 1.00 92.94 184 GLU A C 1
ATOM 1517 O O . GLU A 1 184 ? 13.308 7.429 -37.319 1.00 92.94 184 GLU A O 1
ATOM 1522 N N . LEU A 1 185 ? 13.256 8.808 -35.564 1.00 92.94 185 LEU A N 1
ATOM 1523 C CA . LEU A 1 185 ? 11.913 9.295 -35.879 1.00 92.94 185 LEU A CA 1
ATOM 1524 C C . LEU A 1 185 ? 11.890 10.077 -37.193 1.00 92.94 185 LEU A C 1
ATOM 1526 O O . LEU A 1 185 ? 10.976 9.879 -37.991 1.00 92.94 185 LEU A O 1
ATOM 1530 N N . LEU A 1 186 ? 12.896 10.925 -37.431 1.00 92.94 186 LEU A N 1
ATOM 1531 C CA . LEU A 1 186 ? 13.028 11.663 -38.688 1.00 92.94 186 LEU A CA 1
ATOM 1532 C C . LEU A 1 186 ? 13.183 10.715 -39.883 1.00 92.94 186 LEU A C 1
ATOM 1534 O O . LEU A 1 186 ? 12.468 10.871 -40.866 1.00 92.94 186 LEU A O 1
ATOM 1538 N N . SER A 1 187 ? 14.015 9.674 -39.777 1.00 92.19 187 SER A N 1
ATOM 1539 C CA . SER A 1 187 ? 14.192 8.720 -40.880 1.00 92.19 187 SER A CA 1
ATOM 1540 C C . SER A 1 187 ? 12.925 7.912 -41.187 1.00 92.19 187 SER A C 1
ATOM 1542 O O . SER A 1 187 ? 12.636 7.633 -42.354 1.00 92.19 187 SER A O 1
ATOM 1544 N N . VAL A 1 188 ? 12.129 7.566 -40.168 1.00 92.00 188 VAL A N 1
ATOM 1545 C CA . VAL A 1 188 ? 10.820 6.916 -40.353 1.00 92.00 188 VAL A CA 1
ATOM 1546 C C . VAL A 1 188 ? 9.828 7.861 -41.031 1.00 92.00 188 VAL A C 1
ATOM 1548 O O . VAL A 1 188 ? 9.123 7.428 -41.942 1.00 92.00 188 VAL A O 1
ATOM 1551 N N . LEU A 1 189 ? 9.785 9.131 -40.619 1.00 90.31 189 LEU A N 1
ATOM 1552 C CA . LEU A 1 189 ? 8.942 10.164 -41.230 1.00 90.31 189 LEU A CA 1
ATOM 1553 C C . LEU A 1 189 ? 9.301 10.373 -42.706 1.00 90.31 189 LEU A C 1
ATOM 1555 O O . LEU A 1 189 ? 8.410 10.312 -43.549 1.00 90.31 189 LEU A O 1
ATOM 1559 N N . ASP A 1 190 ? 10.587 10.515 -43.024 1.00 90.00 190 ASP A N 1
ATOM 1560 C CA . ASP A 1 190 ? 11.075 10.674 -44.400 1.00 90.00 190 ASP A CA 1
ATOM 1561 C C . ASP A 1 190 ? 10.768 9.438 -45.263 1.00 90.00 190 ASP A C 1
ATOM 1563 O O . ASP A 1 190 ? 10.369 9.535 -46.422 1.00 90.00 190 ASP A O 1
ATOM 1567 N N . SER A 1 191 ? 10.877 8.240 -44.685 1.00 85.94 191 SER A N 1
ATOM 1568 C CA . SER A 1 191 ? 10.514 6.998 -45.378 1.00 85.94 191 SER A CA 1
ATOM 1569 C C . SER A 1 191 ? 9.006 6.884 -45.633 1.00 85.94 191 SER A C 1
ATOM 1571 O O . SER A 1 191 ? 8.586 6.261 -46.608 1.00 85.94 191 SER A O 1
ATOM 1573 N N . GLN A 1 192 ? 8.174 7.440 -44.748 1.00 84.81 192 GLN A N 1
ATOM 1574 C CA . GLN A 1 192 ? 6.721 7.461 -44.911 1.00 84.81 192 GLN A CA 1
ATOM 1575 C C . GLN A 1 192 ? 6.295 8.496 -45.953 1.00 84.81 192 GLN A C 1
ATOM 1577 O O . GLN A 1 192 ? 5.481 8.167 -46.812 1.00 84.81 192 GLN A O 1
ATOM 1582 N N . THR A 1 193 ? 6.861 9.706 -45.934 1.00 83.19 193 THR A N 1
ATOM 1583 C CA . THR A 1 193 ? 6.553 10.759 -46.918 1.00 83.19 193 THR A CA 1
ATOM 1584 C C . THR A 1 193 ? 6.906 10.330 -48.340 1.00 83.19 193 THR A C 1
ATOM 1586 O O . THR A 1 193 ? 6.100 10.539 -49.244 1.00 83.19 193 THR A O 1
ATOM 1589 N N . LEU A 1 194 ? 8.035 9.639 -48.533 1.00 78.75 194 LEU A N 1
ATOM 1590 C CA . LEU A 1 194 ? 8.422 9.080 -49.833 1.00 78.75 194 LEU A CA 1
ATOM 1591 C C . LEU A 1 194 ? 7.450 8.005 -50.345 1.00 78.75 194 LEU A C 1
ATOM 1593 O O . LEU A 1 194 ? 7.201 7.936 -51.545 1.00 78.75 194 LEU A O 1
ATOM 1597 N N . LYS A 1 195 ? 6.860 7.189 -49.459 1.00 76.62 195 LYS A N 1
ATOM 1598 C CA . LYS A 1 195 ? 5.830 6.207 -49.850 1.00 76.62 195 LYS A CA 1
ATOM 1599 C C . LYS A 1 195 ? 4.540 6.884 -50.309 1.00 76.62 195 LYS A C 1
ATOM 1601 O O . LYS A 1 195 ? 4.015 6.530 -51.355 1.00 76.62 195 LYS A O 1
ATOM 1606 N N . TYR A 1 196 ? 4.077 7.908 -49.590 1.00 73.62 196 TYR A N 1
ATOM 1607 C CA . TYR A 1 196 ? 2.880 8.662 -49.984 1.00 73.62 196 TYR A CA 1
ATOM 1608 C C . TYR A 1 196 ? 3.041 9.422 -51.312 1.00 73.62 196 TYR A C 1
ATOM 1610 O O . TYR A 1 196 ? 2.043 9.693 -51.970 1.00 73.62 196 TYR A O 1
ATOM 1618 N N . GLN A 1 197 ? 4.271 9.762 -51.716 1.00 66.44 197 GLN A N 1
ATOM 1619 C CA . GLN A 1 197 ? 4.555 10.424 -52.997 1.00 66.44 197 GLN A CA 1
ATOM 1620 C C . GLN A 1 197 ? 4.647 9.468 -54.198 1.00 66.44 197 GLN A C 1
ATOM 1622 O O . GLN A 1 197 ? 4.575 9.936 -55.328 1.00 66.44 197 GLN A O 1
ATOM 1627 N N . LEU A 1 198 ? 4.828 8.162 -53.976 1.00 64.88 198 LEU A N 1
ATOM 1628 C CA . LEU A 1 198 ? 4.907 7.147 -55.038 1.00 64.88 198 LEU A CA 1
ATOM 1629 C C . LEU A 1 198 ? 3.553 6.481 -55.336 1.00 64.88 198 LEU A C 1
ATOM 1631 O O . LEU A 1 198 ? 3.376 5.937 -56.422 1.00 64.88 198 LEU A O 1
ATOM 1635 N N . ASP A 1 199 ? 2.617 6.544 -54.387 1.00 58.91 199 ASP A N 1
ATOM 1636 C CA . ASP A 1 199 ? 1.267 5.974 -54.494 1.00 58.91 199 ASP A CA 1
ATOM 1637 C C . ASP A 1 199 ? 0.202 6.999 -54.965 1.00 58.91 199 ASP A C 1
ATOM 1639 O O . ASP A 1 199 ? -0.992 6.687 -54.965 1.00 58.91 199 ASP A O 1
ATOM 1643 N N . SER A 1 200 ? 0.613 8.217 -55.355 1.00 50.72 200 SER A N 1
ATOM 1644 C CA . SER A 1 200 ? -0.250 9.309 -55.843 1.00 50.72 200 SER A CA 1
ATOM 1645 C C . SER A 1 200 ? 0.083 9.715 -57.273 1.00 50.72 200 SER A C 1
ATOM 1647 O O . SER A 1 200 ? -0.852 10.240 -57.919 1.00 50.72 200 SER A O 1
#

pLDDT: mean 77.19, std 19.54, range [29.53, 94.88]

Secondary structure (DSSP, 8-state):
----------S--------------TT--------HHHHHHHHHHHHHH----TTT-HHHHHHHHHHHHHHHHHHHHHTHHHHSTTS-SSHHHHHHHHHHHHHHHHHHH-----HHHHHHHHHHHH---SSHHHHHHHHHTS-HHHHHHHHHHHHHHHHHHHHHHHHHH-HHHHHHHHHHHHHHHHHHHHHHHHHHHH--

Radius of gyration: 31.73 Å; chains: 1; bounding box: 59×46×108 Å